Protein AF-B1YS84-F1 (afdb_monomer)

Solvent-accessible surface area (backbone atoms only — not comparable to full-atom values): 11576 Å² total; per-residue (Å²): 144,88,80,94,80,92,78,91,78,86,77,89,77,88,77,81,73,84,76,83,64,79,70,69,52,63,69,50,60,59,55,68,69,67,69,82,76,86,84,89,84,90,76,91,74,71,55,62,68,57,49,68,74,49,71,83,70,82,77,67,86,44,53,43,56,61,60,71,50,24,69,28,47,71,44,83,73,79,63,58,71,19,29,57,77,44,80,43,75,53,90,92,50,52,31,42,37,38,32,32,39,28,74,73,76,59,75,43,72,60,89,88,56,70,95,74,64,62,35,33,36,40,31,39,36,30,37,61,40,79,50,80,47,79,44,59,89,78,78,82,36,31,25,61,44,76,49,79,44,84,52,96,85,29,36,38,39,35,42,36,22,76,74,63,28,32,44,37,34,36,20,54,34,38,31,57,66,44,74,45,80,35,72,74,74,80,130

Mean predicted aligned error: 15.45 Å

Secondary structure (DSSP, 8-state):
------------------PPPTHHHHHHHHHHHTS---------SSHHHHHHTTTTS--TTSEE-THHHHHHHSS----TT-EEEEEEE-SSSSEEEEEEEE----SS--TTS-S--SEEEEEEEEES--EEEEE---SS-BEEEEEEEEETTEEEEEEEETTS-EEEEEESEEEEEEEEEE-----

Radius of gyration: 20.99 Å; Cα contacts (8 Å, |Δi|>4): 295; chains: 1; bounding box: 39×82×46 Å

InterPro domains:
  IPR028957 Immunity protein 50 [PF15594] (65-180)

Foldseek 3Di:
DDDDDDDDDDDDDPPPFPDDDPVVVVVVVVVVVPPPDDDDDDDPDPVVVVVVVVVPDPPPPFEAPLVQQCVFAVHNDDLAQWFFPDWDQDDPFRKIKTKTKAQDGTPHDDPPADPDFRIKIWIKMFHAWDDKDWDDDDPRFGFHDWDWDCDPQKTWTWTAGPNRIIITIIGNHMYGRGMGTHHPPDD

Nearest PDB structures (foldseek):
  8qx8-assembly1_A  TM=3.864E-01  e=8.729E-01  Saccharomyces cerevisiae
  9dta-assembly1_A  TM=3.322E-01  e=1.966E+00  Homo sapiens
  4qzt-assembly2_C  TM=2.435E-01  e=7.029E-01  Homo sapiens
  5lje-assembly1_A  TM=2.545E-01  e=2.191E+00  Homo sapiens

Organism: Burkholderia ambifaria (strain MC40-6) (NCBI:txid398577)

Structure (mmCIF, N/CA/C/O backbone):
data_AF-B1YS84-F1
#
_entry.id   AF-B1YS84-F1
#
loop_
_atom_site.group_PDB
_atom_site.id
_atom_site.type_symbol
_atom_site.label_atom_id
_atom_site.label_alt_id
_atom_site.label_comp_id
_atom_site.label_asym_id
_atom_site.label_entity_id
_atom_site.label_seq_id
_atom_site.pdbx_PDB_ins_code
_atom_site.Cartn_x
_atom_site.Cartn_y
_atom_site.Cartn_z
_atom_site.occupancy
_atom_site.B_iso_or_equiv
_atom_site.auth_seq_id
_atom_site.auth_comp_id
_atom_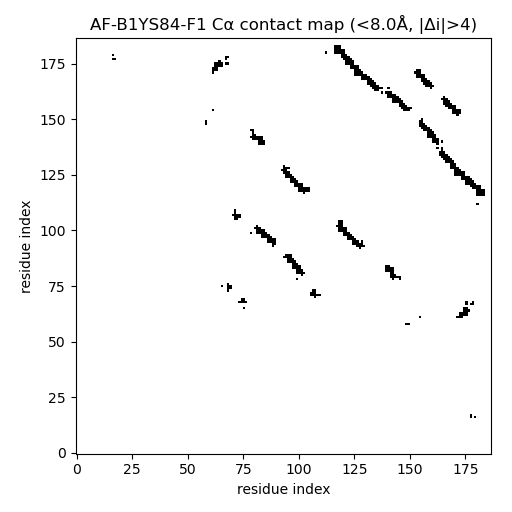site.auth_asym_id
_atom_site.auth_atom_id
_atom_site.pdbx_PDB_model_num
ATOM 1 N N . MET A 1 1 ? 13.462 -44.536 22.500 1.00 42.75 1 MET A N 1
ATOM 2 C CA . MET A 1 1 ? 14.738 -44.618 21.756 1.00 42.75 1 MET A CA 1
ATOM 3 C C . MET A 1 1 ? 14.443 -45.221 20.395 1.00 42.75 1 MET A C 1
ATOM 5 O O . MET A 1 1 ? 13.883 -46.301 20.392 1.00 42.75 1 MET A O 1
ATOM 9 N N . CYS A 1 2 ? 14.724 -44.473 19.322 1.00 33.62 2 CYS A N 1
ATOM 10 C CA . CYS A 1 2 ? 14.752 -44.794 17.876 1.00 33.62 2 CYS A CA 1
ATOM 11 C C . CYS A 1 2 ? 14.638 -43.413 17.197 1.00 33.62 2 CYS A C 1
ATOM 13 O O . CYS A 1 2 ? 13.659 -42.728 17.456 1.00 33.62 2 CYS A O 1
ATOM 15 N N . GLY A 1 3 ? 15.547 -42.847 16.410 1.00 31.20 3 GLY A N 1
ATOM 16 C CA . GLY A 1 3 ? 16.768 -43.281 15.736 1.00 31.20 3 GLY A CA 1
ATOM 17 C C . GLY A 1 3 ? 16.837 -42.435 14.454 1.00 31.20 3 GLY A C 1
ATOM 18 O O . GLY A 1 3 ? 15.902 -42.480 13.663 1.00 31.20 3 GLY A O 1
ATOM 19 N N . CYS A 1 4 ? 17.866 -41.594 14.315 1.00 44.69 4 CYS A N 1
ATOM 20 C CA . CYS A 1 4 ? 18.020 -40.571 13.272 1.00 44.69 4 CYS A CA 1
ATOM 21 C C . CYS A 1 4 ? 17.963 -41.100 11.828 1.00 44.69 4 CYS A C 1
ATOM 23 O O . CYS A 1 4 ? 18.622 -42.082 11.499 1.00 44.69 4 CYS A O 1
ATOM 25 N N . GLY A 1 5 ? 17.306 -40.332 10.951 1.00 29.78 5 GLY A N 1
ATOM 26 C CA . GLY A 1 5 ? 17.464 -40.375 9.497 1.00 29.78 5 GLY A CA 1
ATOM 27 C C . GLY A 1 5 ? 17.634 -38.955 8.956 1.00 29.78 5 GLY A C 1
ATOM 28 O O . GLY A 1 5 ? 16.698 -38.163 8.962 1.00 29.78 5 GLY A O 1
ATOM 29 N N . HIS A 1 6 ? 18.858 -38.628 8.552 1.00 32.50 6 HIS A N 1
ATOM 30 C CA . HIS A 1 6 ? 19.269 -37.357 7.963 1.00 32.50 6 HIS A CA 1
ATOM 31 C C . HIS A 1 6 ? 18.924 -37.374 6.465 1.00 32.50 6 HIS A C 1
ATOM 33 O O . HIS A 1 6 ? 19.432 -38.230 5.744 1.00 32.50 6 HIS A O 1
ATOM 39 N N . VAL A 1 7 ? 18.122 -36.425 5.976 1.00 32.03 7 VAL A N 1
ATOM 40 C CA . VAL A 1 7 ? 18.083 -36.083 4.545 1.00 32.03 7 VAL A CA 1
ATOM 41 C C . VAL A 1 7 ? 18.273 -34.578 4.425 1.00 32.03 7 VAL A C 1
ATOM 43 O O . VAL A 1 7 ? 17.414 -33.784 4.799 1.00 32.03 7 VAL A O 1
ATOM 46 N N . ARG A 1 8 ? 19.454 -34.200 3.936 1.00 34.94 8 ARG A N 1
ATOM 47 C CA . ARG A 1 8 ? 19.808 -32.840 3.534 1.00 34.94 8 ARG A CA 1
ATOM 48 C C . ARG A 1 8 ? 19.082 -32.554 2.219 1.00 34.94 8 ARG A C 1
ATOM 50 O O . ARG A 1 8 ? 19.504 -33.036 1.173 1.00 34.94 8 ARG A O 1
ATOM 57 N N . GLY A 1 9 ? 17.991 -31.801 2.280 1.00 32.19 9 GLY A N 1
ATOM 58 C CA . GLY A 1 9 ? 17.417 -31.134 1.116 1.00 32.19 9 GLY A CA 1
ATOM 59 C C . GLY A 1 9 ? 17.897 -29.691 1.105 1.00 32.19 9 GLY A C 1
ATOM 60 O O . GLY A 1 9 ? 17.416 -28.889 1.897 1.00 32.19 9 GLY A O 1
ATOM 61 N N . MET A 1 10 ? 18.879 -29.378 0.261 1.00 33.62 10 MET A N 1
ATOM 62 C CA . MET A 1 10 ? 19.168 -27.996 -0.114 1.00 33.62 10 MET A CA 1
ATOM 63 C C . MET A 1 10 ? 18.156 -27.608 -1.196 1.00 33.62 10 MET A C 1
ATOM 65 O O . MET A 1 10 ? 18.175 -28.195 -2.277 1.00 33.62 10 MET A O 1
ATOM 69 N N . LEU A 1 11 ? 17.279 -26.651 -0.901 1.00 33.19 11 LEU A N 1
ATOM 70 C CA . LEU A 1 11 ? 16.629 -25.826 -1.915 1.00 33.19 11 LEU A CA 1
ATOM 71 C C . LEU A 1 11 ? 17.111 -24.396 -1.684 1.00 33.19 11 LEU A C 1
ATOM 73 O O . LEU A 1 11 ? 16.953 -23.856 -0.591 1.00 33.19 11 LEU A O 1
ATOM 77 N N . PHE A 1 12 ? 17.750 -23.843 -2.707 1.00 32.59 12 PHE A N 1
ATOM 78 C CA . PHE A 1 12 ? 18.081 -22.433 -2.794 1.00 32.59 12 PHE A CA 1
ATOM 79 C C . PHE A 1 12 ? 16.812 -21.666 -3.170 1.00 32.59 12 PHE A C 1
ATOM 81 O O . PHE A 1 12 ? 16.194 -21.989 -4.178 1.00 32.59 12 PHE A O 1
ATOM 88 N N . ASP A 1 13 ? 16.473 -20.663 -2.369 1.00 34.41 13 ASP A N 1
ATOM 89 C CA . ASP A 1 13 ? 15.780 -19.450 -2.800 1.00 34.41 13 ASP A CA 1
ATOM 90 C C . ASP A 1 13 ? 16.341 -18.325 -1.922 1.00 34.41 13 ASP A C 1
ATOM 92 O O . ASP A 1 13 ? 15.853 -18.041 -0.825 1.00 34.41 13 ASP A O 1
ATOM 96 N N . ASP A 1 14 ? 17.456 -17.747 -2.374 1.00 37.03 14 ASP A N 1
ATOM 97 C CA . ASP A 1 14 ? 18.045 -16.537 -1.801 1.00 37.03 14 ASP A CA 1
ATOM 98 C C . ASP A 1 14 ? 17.194 -15.322 -2.208 1.00 37.03 14 ASP A C 1
ATOM 100 O O . ASP A 1 14 ? 17.576 -14.514 -3.051 1.00 37.03 14 ASP A O 1
ATOM 104 N N . GLU A 1 15 ? 16.012 -15.178 -1.604 1.00 38.09 15 GLU A N 1
ATOM 105 C CA . GLU A 1 15 ? 15.322 -13.887 -1.514 1.00 38.09 15 GLU A CA 1
ATOM 106 C C . GLU A 1 15 ? 15.641 -13.286 -0.136 1.00 38.09 15 GLU A C 1
ATOM 108 O O . GLU A 1 15 ? 14.870 -13.357 0.827 1.00 38.09 15 GLU A O 1
ATOM 113 N N . GLU A 1 16 ? 16.867 -12.772 -0.020 1.00 39.72 16 GLU A N 1
ATOM 114 C CA . GLU A 1 16 ? 17.434 -12.260 1.225 1.00 39.72 16 GLU A CA 1
ATOM 115 C C . GLU A 1 16 ? 16.772 -10.922 1.601 1.00 39.72 16 GLU A C 1
ATOM 117 O O . GLU A 1 16 ? 17.071 -9.847 1.076 1.00 39.72 16 GLU A O 1
ATOM 122 N N . ARG A 1 17 ? 15.803 -11.003 2.517 1.00 37.03 17 ARG A N 1
ATOM 123 C CA . ARG A 1 17 ? 15.080 -9.855 3.073 1.00 37.03 17 ARG A CA 1
ATOM 124 C C . ARG A 1 17 ? 16.012 -9.044 3.968 1.00 37.03 17 ARG A C 1
ATOM 126 O O . ARG A 1 17 ? 16.588 -9.584 4.907 1.00 37.03 17 ARG A O 1
ATOM 133 N N . VAL A 1 18 ? 16.084 -7.728 3.764 1.00 41.72 18 VAL A N 1
ATOM 134 C CA . VAL A 1 18 ? 16.670 -6.827 4.770 1.00 41.72 18 VAL A CA 1
ATOM 135 C C . VAL A 1 18 ? 15.700 -6.751 5.951 1.00 41.72 18 VAL A C 1
ATOM 137 O O . VAL A 1 18 ? 14.739 -5.984 5.935 1.00 41.72 18 VAL A O 1
ATOM 140 N N . GLN A 1 19 ? 15.924 -7.593 6.957 1.00 36.03 19 GLN A N 1
ATOM 141 C CA . GLN A 1 19 ? 15.243 -7.526 8.246 1.00 36.03 19 GLN A CA 1
ATOM 142 C C . GLN A 1 19 ? 16.018 -6.557 9.145 1.00 36.03 19 GLN A C 1
ATOM 144 O O . GLN A 1 19 ? 17.204 -6.750 9.392 1.00 36.03 19 GLN A O 1
ATOM 149 N N . PHE A 1 20 ? 15.368 -5.488 9.605 1.00 39.94 20 PHE A N 1
ATOM 150 C CA . PHE A 1 20 ? 15.942 -4.587 10.607 1.00 39.94 20 PHE A CA 1
ATOM 151 C C . PHE A 1 20 ? 15.712 -5.192 12.003 1.00 39.94 20 PHE A C 1
ATOM 153 O O . PHE A 1 20 ? 14.563 -5.443 12.376 1.00 39.94 20 PHE A O 1
ATOM 160 N N . GLU A 1 21 ? 16.790 -5.468 12.746 1.00 33.72 21 GLU A N 1
ATOM 161 C CA . GLU A 1 21 ? 16.748 -6.092 14.078 1.00 33.72 21 GLU A CA 1
ATOM 162 C C . GLU A 1 21 ? 16.290 -5.115 15.181 1.00 33.72 21 GLU A C 1
ATOM 164 O O . GLU A 1 21 ? 16.472 -3.901 15.100 1.00 33.72 21 GLU A O 1
ATOM 169 N N . SER A 1 22 ? 15.685 -5.662 16.241 1.00 43.06 22 SER A N 1
ATOM 170 C CA . SER A 1 22 ? 15.021 -4.916 17.325 1.00 43.06 22 SER A CA 1
ATOM 171 C C . SER A 1 22 ? 15.959 -4.045 18.182 1.00 43.06 22 SER A C 1
ATOM 173 O O . SER A 1 22 ? 15.484 -3.132 18.862 1.00 43.06 22 SER A O 1
ATOM 175 N N . ASP A 1 23 ? 17.268 -4.300 18.158 1.00 41.44 23 ASP A N 1
ATOM 176 C CA . ASP A 1 23 ? 18.247 -3.623 19.023 1.00 41.44 23 ASP A CA 1
ATOM 177 C C . ASP A 1 23 ? 18.696 -2.258 18.478 1.00 41.44 23 ASP A C 1
ATOM 179 O O . ASP A 1 23 ? 19.014 -1.348 19.254 1.00 41.44 23 ASP A O 1
ATOM 183 N N . ASP A 1 24 ? 18.616 -2.050 17.160 1.00 45.88 24 ASP A N 1
ATOM 184 C CA . ASP A 1 24 ? 18.881 -0.745 16.540 1.00 45.88 24 ASP A CA 1
ATOM 185 C C . ASP A 1 24 ? 17.812 0.301 16.916 1.00 45.88 24 ASP A C 1
ATOM 187 O O . ASP A 1 24 ? 18.080 1.506 16.932 1.00 45.88 24 ASP A O 1
ATOM 191 N N . LEU A 1 25 ? 16.616 -0.153 17.315 1.00 50.81 25 LEU A N 1
ATOM 192 C CA . LEU A 1 25 ? 15.489 0.692 17.715 1.00 50.81 25 LEU A CA 1
ATOM 193 C C . LEU A 1 25 ? 15.725 1.408 19.057 1.00 50.81 25 LEU A C 1
ATOM 195 O O . LEU A 1 25 ? 15.368 2.577 19.207 1.00 50.81 25 LEU A O 1
ATOM 199 N N . HIS A 1 26 ? 16.352 0.749 20.041 1.00 43.88 26 HIS A N 1
ATOM 200 C CA . HIS A 1 26 ? 16.475 1.307 21.397 1.00 43.88 26 HIS A CA 1
ATOM 201 C C . HIS A 1 26 ? 17.448 2.494 21.461 1.00 43.88 26 HIS A C 1
ATOM 203 O O . HIS A 1 26 ? 17.247 3.446 22.219 1.00 43.88 26 HIS A O 1
ATOM 209 N N . ARG A 1 27 ? 18.485 2.489 20.617 1.00 47.25 27 ARG A N 1
ATOM 210 C CA . ARG A 1 27 ? 19.456 3.589 20.537 1.00 47.25 27 ARG A CA 1
ATOM 211 C C . ARG A 1 27 ? 18.852 4.855 19.919 1.00 47.25 27 ARG A C 1
ATOM 213 O O . ARG A 1 27 ? 19.348 5.953 20.180 1.00 47.25 27 ARG A O 1
ATOM 220 N N . GLU A 1 28 ? 17.805 4.725 19.108 1.00 43.84 28 GLU A N 1
ATOM 221 C CA . GLU A 1 28 ? 17.230 5.849 18.369 1.00 43.84 28 GLU A CA 1
ATOM 222 C C . GLU A 1 28 ? 16.113 6.567 19.137 1.00 43.84 28 GLU A C 1
ATOM 224 O O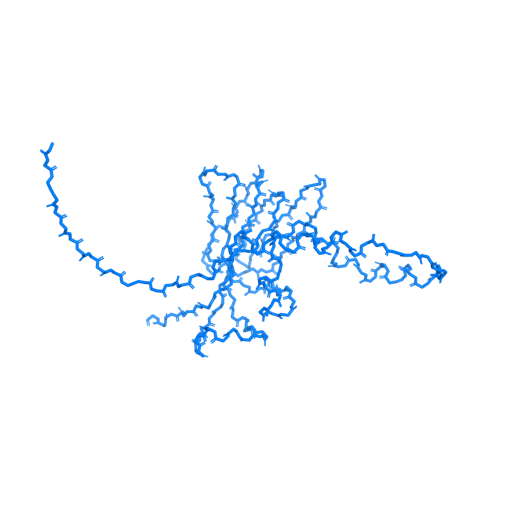 . GLU A 1 28 ? 16.084 7.801 19.151 1.00 43.84 28 GLU A O 1
ATOM 229 N N . THR A 1 29 ? 15.288 5.828 19.887 1.00 42.53 29 THR A N 1
ATOM 230 C CA . THR A 1 29 ? 14.238 6.402 20.749 1.00 42.53 29 THR A CA 1
ATOM 231 C C . THR A 1 29 ? 14.818 7.343 21.812 1.00 42.53 29 THR A C 1
ATOM 233 O O . THR A 1 29 ? 14.253 8.397 22.096 1.00 42.53 29 THR A O 1
ATOM 236 N N . VAL A 1 30 ? 16.003 7.027 22.347 1.00 44.97 30 VAL A N 1
ATOM 237 C CA . VAL A 1 30 ? 16.680 7.851 23.366 1.00 44.97 30 VAL A CA 1
ATOM 238 C C . VAL A 1 30 ? 17.220 9.170 22.791 1.00 44.97 30 VAL A C 1
ATOM 240 O O . VAL A 1 30 ? 17.277 10.175 23.499 1.00 44.97 30 VAL A O 1
ATOM 243 N N . ARG A 1 31 ? 17.575 9.221 21.498 1.00 43.47 31 ARG A N 1
ATOM 244 C CA . ARG A 1 31 ? 18.089 10.451 20.863 1.00 43.47 31 ARG A CA 1
ATOM 245 C C . ARG A 1 31 ? 16.991 11.472 20.577 1.00 43.47 31 ARG A C 1
ATOM 247 O O . ARG A 1 31 ? 17.234 12.662 20.749 1.00 43.47 31 ARG A O 1
ATOM 254 N N . LEU A 1 32 ? 15.797 11.018 20.192 1.00 44.22 32 LEU A N 1
ATOM 255 C CA . LEU A 1 32 ? 14.656 11.900 19.911 1.00 44.22 32 LEU A CA 1
ATOM 256 C C . LEU A 1 32 ? 14.098 12.557 21.181 1.00 44.22 32 LEU A C 1
ATOM 258 O O . LEU A 1 32 ? 13.676 13.709 21.144 1.00 44.22 32 LEU A O 1
ATOM 262 N N . LEU A 1 33 ? 14.163 11.865 22.323 1.00 42.84 33 LEU A N 1
ATOM 263 C CA . LEU A 1 33 ? 13.719 12.411 23.610 1.00 42.84 33 LEU A CA 1
ATOM 264 C C . LEU A 1 33 ? 14.703 13.436 24.207 1.00 42.84 33 LEU A C 1
ATOM 266 O O . LEU A 1 33 ? 14.313 14.228 25.059 1.00 42.84 33 LEU A O 1
ATOM 270 N N . SER A 1 34 ? 15.960 13.468 23.748 1.00 37.16 34 SER A N 1
ATOM 271 C CA . SER A 1 34 ? 16.991 14.369 24.283 1.00 37.16 34 SER A CA 1
ATOM 272 C C . SER A 1 34 ? 17.059 15.742 23.595 1.00 37.16 34 SER A C 1
ATOM 274 O O . SER A 1 34 ? 17.733 16.629 24.118 1.00 37.16 34 SER A O 1
ATOM 276 N N . SER A 1 35 ? 16.416 15.945 22.438 1.00 41.59 35 SER A N 1
ATOM 277 C CA . SER A 1 35 ? 16.538 17.195 21.664 1.00 41.59 35 SER A CA 1
ATOM 278 C C . SER A 1 35 ? 15.494 18.270 21.991 1.00 41.59 35 SER A C 1
ATOM 280 O O . SER A 1 35 ? 15.614 19.392 21.504 1.00 41.59 35 SER A O 1
ATOM 282 N N . THR A 1 36 ? 14.505 17.989 22.842 1.00 46.00 36 THR A N 1
ATOM 283 C CA . THR A 1 36 ? 13.490 18.982 23.237 1.00 46.00 36 THR A CA 1
ATOM 284 C C . THR A 1 36 ? 13.887 19.673 24.539 1.00 46.00 36 THR A C 1
ATOM 286 O O . THR A 1 36 ? 13.308 19.431 25.592 1.00 46.00 36 THR A O 1
ATOM 289 N N . ALA A 1 37 ? 14.896 20.541 24.477 1.00 40.25 37 ALA A N 1
ATOM 290 C CA . ALA A 1 37 ? 15.128 21.548 25.511 1.00 40.25 37 ALA A CA 1
ATOM 291 C C . ALA A 1 37 ? 15.989 22.704 24.977 1.00 40.25 37 ALA A C 1
ATOM 293 O O . ALA A 1 37 ? 17.209 22.553 24.896 1.00 40.25 37 ALA A O 1
ATOM 294 N N . ARG A 1 38 ? 15.358 23.855 24.663 1.00 34.91 38 ARG A N 1
ATOM 295 C CA . ARG A 1 38 ? 15.754 25.245 25.039 1.00 34.91 38 ARG A CA 1
ATOM 296 C C . ARG A 1 38 ? 14.902 26.331 24.323 1.00 34.91 38 ARG A C 1
ATOM 298 O O . ARG A 1 38 ? 14.232 25.995 23.352 1.00 34.91 38 ARG A O 1
ATOM 305 N N . PRO A 1 39 ? 14.855 27.585 24.843 1.00 39.56 39 PRO A N 1
ATOM 306 C CA . PRO A 1 39 ? 13.652 28.434 24.819 1.00 39.56 39 PRO A CA 1
ATOM 307 C C . PRO A 1 39 ? 13.651 29.647 23.852 1.00 39.56 39 PRO A C 1
ATOM 309 O O . PRO A 1 39 ? 14.702 30.141 23.463 1.00 39.56 39 PRO A O 1
ATOM 312 N N . VAL A 1 40 ? 12.415 30.088 23.548 1.00 42.41 40 VAL A N 1
ATOM 313 C CA . VAL A 1 40 ? 11.818 31.406 23.179 1.00 42.41 40 VAL A CA 1
ATOM 314 C C . VAL A 1 40 ? 12.709 32.556 22.657 1.00 42.41 40 VAL A C 1
ATOM 316 O O . VAL A 1 40 ? 13.560 33.033 23.396 1.00 42.41 40 VAL A O 1
ATOM 319 N N . HIS A 1 41 ? 12.368 33.114 21.476 1.00 33.62 41 HIS A N 1
ATOM 320 C CA . HIS A 1 41 ? 12.229 34.570 21.224 1.00 33.62 41 HIS A CA 1
ATOM 321 C C . HIS A 1 41 ? 11.433 34.891 19.926 1.00 33.62 41 HIS A C 1
ATOM 323 O O . HIS A 1 41 ? 11.623 34.236 18.907 1.00 33.62 41 HIS A O 1
ATOM 329 N N . ASP A 1 42 ? 10.541 35.886 20.059 1.00 36.44 42 ASP A N 1
ATOM 330 C CA . ASP A 1 42 ? 9.739 36.721 19.129 1.00 36.44 42 ASP A CA 1
ATOM 331 C C . ASP A 1 42 ? 9.677 36.487 17.602 1.00 36.44 42 ASP A C 1
ATOM 333 O O . ASP A 1 42 ? 10.689 36.431 16.909 1.00 36.44 42 ASP A O 1
ATOM 337 N N . GLY A 1 43 ? 8.442 36.556 17.072 1.00 35.88 43 GLY A N 1
ATOM 338 C CA . GLY A 1 43 ? 8.128 36.741 15.644 1.00 35.88 43 GLY A CA 1
ATOM 339 C C . GLY A 1 43 ? 6.742 36.202 15.254 1.00 35.88 43 GLY A C 1
ATOM 340 O O . GLY A 1 43 ? 6.645 35.130 14.664 1.00 35.88 43 GLY A O 1
ATOM 341 N N . MET A 1 44 ? 5.658 36.901 15.620 1.00 47.81 44 MET A N 1
ATOM 342 C CA . MET A 1 44 ? 4.295 36.333 15.663 1.00 47.81 44 MET A CA 1
ATOM 343 C C . MET A 1 44 ? 3.429 36.480 14.392 1.00 47.81 44 MET A C 1
ATOM 345 O O . MET A 1 44 ? 2.266 36.094 14.438 1.00 47.81 44 MET A O 1
ATOM 349 N N . GLU A 1 45 ? 3.926 36.962 13.247 1.00 45.56 45 GLU A N 1
ATOM 350 C CA . GLU A 1 45 ? 3.026 37.229 12.095 1.00 45.56 45 GLU A CA 1
ATOM 351 C C . GLU A 1 45 ? 3.386 36.541 10.764 1.00 45.56 45 GLU A C 1
ATOM 353 O O . GLU A 1 45 ? 2.494 36.327 9.948 1.00 45.56 45 GLU A O 1
ATOM 358 N N . ASP A 1 46 ? 4.600 36.008 10.585 1.00 40.94 46 ASP A N 1
ATOM 359 C CA . ASP A 1 46 ? 4.941 35.202 9.389 1.00 40.94 46 ASP A CA 1
ATOM 360 C C . ASP A 1 46 ? 4.652 33.697 9.551 1.00 40.94 46 ASP A C 1
ATOM 362 O O . ASP A 1 46 ? 4.686 32.917 8.595 1.00 40.94 46 ASP A O 1
ATOM 366 N N . HIS A 1 47 ? 4.324 33.258 10.769 1.00 39.94 47 HIS A N 1
ATOM 367 C CA . HIS A 1 47 ? 4.152 31.840 11.075 1.00 39.94 47 HIS A CA 1
ATOM 368 C C . HIS A 1 47 ? 2.802 31.272 10.609 1.00 39.94 47 HIS A C 1
ATOM 370 O O . HIS A 1 47 ? 2.725 30.078 10.334 1.00 39.94 47 HIS A O 1
ATOM 376 N N . LEU A 1 48 ? 1.752 32.094 10.472 1.00 41.00 48 LEU A N 1
ATOM 377 C CA . LEU A 1 48 ? 0.409 31.627 10.087 1.00 41.00 48 LEU A CA 1
ATOM 378 C C . LEU A 1 48 ? 0.316 31.243 8.601 1.00 41.00 48 LEU A C 1
ATOM 380 O O . LEU A 1 48 ? -0.307 30.238 8.258 1.00 41.00 48 LEU A O 1
ATOM 384 N N . LEU A 1 49 ? 0.996 31.981 7.720 1.00 39.97 49 LEU A N 1
ATOM 385 C CA . LEU A 1 49 ? 1.033 31.671 6.285 1.00 39.97 49 LEU A CA 1
ATOM 386 C C . LEU A 1 49 ? 1.958 30.483 5.967 1.00 39.97 49 LEU A C 1
ATOM 388 O O . LEU A 1 49 ? 1.716 29.752 5.008 1.00 39.97 49 LEU A O 1
ATOM 392 N N . LEU A 1 50 ? 2.952 30.219 6.823 1.00 40.22 50 LEU A N 1
ATOM 393 C CA . LEU A 1 50 ? 3.759 28.994 6.790 1.00 40.22 50 LEU A CA 1
ATOM 394 C C . LEU A 1 50 ? 3.080 27.786 7.460 1.00 40.22 50 LEU A C 1
ATOM 396 O O . LEU A 1 50 ? 3.519 26.657 7.249 1.00 40.22 50 LEU A O 1
ATOM 400 N N . GLN A 1 51 ? 2.033 27.994 8.268 1.00 33.22 51 GLN A N 1
ATOM 401 C CA . GLN A 1 51 ? 1.218 26.909 8.830 1.00 33.22 51 GLN A CA 1
ATOM 402 C C . GLN A 1 51 ? 0.178 26.411 7.818 1.00 33.22 51 GLN A C 1
ATOM 404 O O . GLN A 1 51 ? -0.037 25.206 7.723 1.00 33.22 51 GLN A O 1
ATOM 409 N N . LEU A 1 52 ? -0.398 27.306 7.007 1.00 36.34 52 LEU A N 1
ATOM 410 C CA . LEU A 1 52 ? -1.393 26.946 5.987 1.00 36.34 52 LEU A CA 1
ATOM 411 C C . LEU A 1 52 ? -0.783 26.254 4.755 1.00 36.34 52 LEU A C 1
ATOM 413 O O . LEU A 1 52 ? -1.452 25.440 4.129 1.00 36.34 52 LEU A O 1
ATOM 417 N N . SER A 1 53 ? 0.497 26.490 4.441 1.00 35.69 53 SER A N 1
ATOM 418 C CA . SER A 1 53 ? 1.220 25.736 3.398 1.00 35.69 53 SER A CA 1
ATOM 419 C C . SER A 1 53 ? 1.884 24.446 3.903 1.00 35.69 53 SER A C 1
ATOM 421 O O . SER A 1 53 ? 2.333 23.632 3.103 1.00 35.69 53 SER A O 1
ATOM 423 N N . LYS A 1 54 ? 1.916 24.215 5.225 1.00 37.69 54 LYS A N 1
ATOM 424 C CA . LYS A 1 54 ? 2.397 22.966 5.853 1.00 37.69 54 LYS A CA 1
ATOM 425 C C . LYS A 1 54 ? 1.288 21.944 6.124 1.00 37.69 54 LYS A C 1
ATOM 427 O O . LYS A 1 54 ? 1.551 20.902 6.725 1.00 37.69 54 LYS A O 1
ATOM 432 N N . GLN A 1 55 ? 0.067 22.205 5.663 1.00 32.28 55 GLN A N 1
ATOM 433 C CA . GLN A 1 55 ? -1.094 21.344 5.897 1.00 32.28 55 GLN A CA 1
ATOM 434 C C . GLN A 1 55 ? -1.189 20.139 4.937 1.00 32.28 55 GLN A C 1
ATOM 436 O O . GLN A 1 55 ? -2.230 19.497 4.868 1.00 32.28 55 GLN A O 1
ATOM 441 N N . GLU A 1 56 ? -0.105 19.781 4.242 1.00 39.72 56 GLU A N 1
ATOM 442 C CA . GLU A 1 56 ? -0.041 18.559 3.423 1.00 39.72 56 GLU A CA 1
ATOM 443 C C . GLU A 1 56 ? 0.788 17.417 4.038 1.00 39.72 56 GLU A C 1
ATOM 445 O O . GLU A 1 56 ? 0.852 16.346 3.443 1.00 39.72 56 GLU A O 1
ATOM 450 N N . MET A 1 57 ? 1.395 17.557 5.233 1.00 36.09 57 MET A N 1
ATOM 451 C CA . MET A 1 57 ? 2.189 16.433 5.777 1.00 36.09 57 MET A CA 1
ATOM 452 C C . MET A 1 57 ? 2.425 16.396 7.304 1.00 36.09 57 MET A C 1
ATOM 454 O O . MET A 1 57 ? 3.518 16.052 7.754 1.00 36.09 57 MET A O 1
ATOM 458 N N . ASN A 1 58 ? 1.417 16.703 8.132 1.00 34.03 58 ASN A N 1
ATOM 459 C CA . ASN A 1 58 ? 1.491 16.475 9.593 1.00 34.03 58 ASN A CA 1
ATOM 460 C C . ASN A 1 58 ? 0.875 15.129 10.055 1.00 34.03 58 ASN A C 1
ATOM 462 O O . ASN A 1 58 ? 0.567 14.943 11.225 1.00 34.03 58 ASN A O 1
ATOM 466 N N . THR A 1 59 ? 0.681 14.167 9.151 1.00 41.72 59 THR A N 1
ATOM 467 C CA . THR A 1 59 ? 0.096 12.836 9.432 1.00 41.72 59 THR A CA 1
ATOM 468 C C . THR A 1 59 ? 1.134 11.777 9.854 1.00 41.72 59 THR A C 1
ATOM 470 O O . THR A 1 59 ? 0.853 10.581 9.880 1.00 41.72 59 THR A O 1
ATOM 473 N N . THR A 1 60 ? 2.354 12.192 10.208 1.00 52.91 60 THR A N 1
ATOM 474 C CA . THR A 1 60 ? 3.533 11.309 10.329 1.00 52.91 60 THR A CA 1
ATOM 475 C C . THR A 1 60 ? 3.743 10.706 11.729 1.00 52.91 60 THR A C 1
ATOM 477 O O . THR A 1 60 ? 4.809 10.166 12.007 1.00 52.91 60 THR A O 1
ATOM 480 N N . THR A 1 61 ? 2.771 10.765 12.645 1.00 60.78 61 THR A N 1
ATOM 481 C CA . THR A 1 61 ? 2.960 10.204 14.004 1.00 60.78 61 THR A CA 1
ATOM 482 C C . THR A 1 61 ? 2.696 8.695 14.059 1.00 60.78 61 THR A C 1
ATOM 484 O O . THR A 1 61 ? 3.257 8.009 14.907 1.00 60.78 61 THR A O 1
ATOM 487 N N . LYS A 1 62 ? 1.894 8.153 13.129 1.00 80.44 62 LYS A N 1
ATOM 488 C CA . LYS A 1 62 ? 1.444 6.743 13.134 1.00 80.44 62 LYS A CA 1
ATOM 489 C C . LYS A 1 62 ? 2.154 5.834 12.136 1.00 80.44 62 LYS A C 1
ATOM 491 O O . LYS A 1 62 ? 1.764 4.680 11.958 1.00 80.44 62 LYS A O 1
ATOM 496 N N . VAL A 1 63 ? 3.203 6.340 11.487 1.00 82.94 63 VAL A N 1
ATOM 497 C CA . VAL A 1 63 ? 4.015 5.569 10.541 1.00 82.94 63 VAL A CA 1
ATOM 498 C C . VAL A 1 63 ? 5.279 5.061 11.231 1.00 82.94 63 VAL A C 1
ATOM 500 O O . VAL A 1 63 ? 6.171 5.824 11.592 1.00 82.94 63 VAL A O 1
ATOM 503 N N . MET A 1 64 ? 5.373 3.747 11.383 1.00 85.19 64 MET A N 1
ATOM 504 C CA . MET A 1 64 ? 6.533 3.033 11.890 1.00 85.19 64 MET A CA 1
ATOM 505 C C . MET A 1 64 ? 7.540 2.777 10.764 1.00 85.19 64 MET A C 1
ATOM 507 O O . MET A 1 64 ? 7.187 2.320 9.674 1.00 85.19 64 MET A O 1
ATOM 511 N N . ASN A 1 65 ? 8.817 3.014 11.065 1.00 83.12 65 ASN A N 1
ATOM 512 C CA . ASN A 1 65 ? 9.944 2.840 10.144 1.00 83.12 65 ASN A CA 1
ATOM 513 C C . ASN A 1 65 ? 9.830 3.617 8.807 1.00 83.12 65 ASN A C 1
ATOM 515 O O . ASN A 1 65 ? 10.033 3.046 7.733 1.00 83.12 65 ASN A O 1
ATOM 519 N N . PRO A 1 66 ? 9.571 4.939 8.822 1.00 78.94 66 PRO A N 1
ATOM 520 C CA . PRO A 1 66 ? 9.552 5.729 7.589 1.00 78.94 66 PRO A CA 1
ATOM 521 C C . PRO A 1 66 ? 10.938 5.799 6.918 1.00 78.94 66 PRO A C 1
ATOM 523 O O . PRO A 1 66 ? 11.039 6.030 5.716 1.00 78.94 66 PRO A O 1
ATOM 526 N N . LYS A 1 67 ? 12.021 5.556 7.671 1.00 77.06 67 LYS A N 1
ATOM 527 C CA . LYS A 1 67 ? 13.403 5.573 7.167 1.00 77.06 67 LYS A CA 1
ATOM 528 C C . LYS A 1 67 ? 13.684 4.502 6.116 1.00 77.06 67 LYS A C 1
ATOM 530 O O . LYS A 1 67 ? 14.497 4.738 5.223 1.00 77.06 67 LYS A O 1
ATOM 535 N N . ALA A 1 68 ? 13.010 3.353 6.184 1.00 78.06 68 ALA A N 1
ATOM 536 C CA . ALA A 1 68 ? 13.190 2.285 5.204 1.00 78.06 68 ALA A CA 1
ATOM 537 C C . ALA A 1 68 ? 12.891 2.760 3.776 1.00 78.06 68 ALA A C 1
ATOM 539 O O . ALA A 1 68 ? 13.655 2.469 2.862 1.00 78.06 68 ALA A O 1
ATOM 540 N N . ILE A 1 69 ? 11.835 3.557 3.594 1.00 80.12 69 ILE A N 1
ATOM 541 C CA . ILE A 1 69 ? 11.449 4.047 2.269 1.00 80.12 69 ILE A CA 1
ATOM 542 C C . ILE A 1 69 ? 12.152 5.361 1.908 1.00 80.12 69 ILE A C 1
ATOM 544 O O . ILE A 1 69 ? 12.643 5.504 0.787 1.00 80.12 69 ILE A O 1
ATOM 548 N N . THR A 1 70 ? 12.301 6.289 2.861 1.00 81.44 70 THR A N 1
ATOM 549 C CA . THR A 1 70 ? 12.957 7.583 2.600 1.00 81.44 70 THR A CA 1
ATOM 550 C C . THR A 1 70 ? 14.458 7.443 2.360 1.00 81.44 70 THR A C 1
ATOM 552 O O . THR A 1 70 ? 15.030 8.228 1.613 1.00 81.44 70 THR A O 1
ATOM 555 N N . SER A 1 71 ? 15.119 6.415 2.899 1.00 78.38 71 SER A N 1
ATOM 556 C CA . SER A 1 71 ? 16.536 6.163 2.598 1.00 78.38 71 SER A CA 1
ATOM 557 C C . SER A 1 71 ? 16.785 5.752 1.140 1.00 78.38 71 SER A C 1
ATOM 559 O O . SER A 1 71 ? 17.877 5.995 0.624 1.00 78.38 71 SER A O 1
ATOM 561 N N . ILE A 1 72 ? 15.780 5.169 0.480 1.00 79.25 72 ILE A N 1
ATOM 562 C CA . ILE A 1 72 ? 15.847 4.666 -0.898 1.00 79.25 72 ILE A CA 1
ATOM 563 C C . ILE A 1 72 ? 15.329 5.717 -1.889 1.00 79.25 72 ILE A C 1
ATOM 565 O O . ILE A 1 72 ? 15.952 5.977 -2.920 1.00 79.25 72 ILE A O 1
ATOM 569 N N . TYR A 1 73 ? 14.199 6.350 -1.576 1.00 77.88 73 TYR A N 1
ATOM 570 C CA . TYR A 1 73 ? 13.532 7.300 -2.471 1.00 77.88 73 TYR A CA 1
ATOM 571 C C . TYR A 1 73 ? 13.828 8.773 -2.150 1.00 77.88 73 TYR A C 1
ATOM 573 O O . TYR A 1 73 ? 13.532 9.641 -2.968 1.00 77.88 73 TYR A O 1
ATOM 581 N N . GLY A 1 74 ? 14.451 9.073 -1.008 1.00 75.56 74 GLY A N 1
ATOM 582 C CA . GLY A 1 74 ? 14.648 10.431 -0.479 1.00 75.56 74 GLY A CA 1
ATOM 583 C C . GLY A 1 74 ? 13.419 10.939 0.281 1.00 75.56 74 GLY A C 1
ATOM 584 O O . GLY A 1 74 ? 13.533 11.438 1.398 1.00 75.56 74 GLY A O 1
ATOM 585 N N . GLU A 1 75 ? 12.240 10.722 -0.291 1.00 77.50 75 GLU A N 1
ATOM 586 C CA . GLU A 1 75 ? 10.926 11.051 0.265 1.00 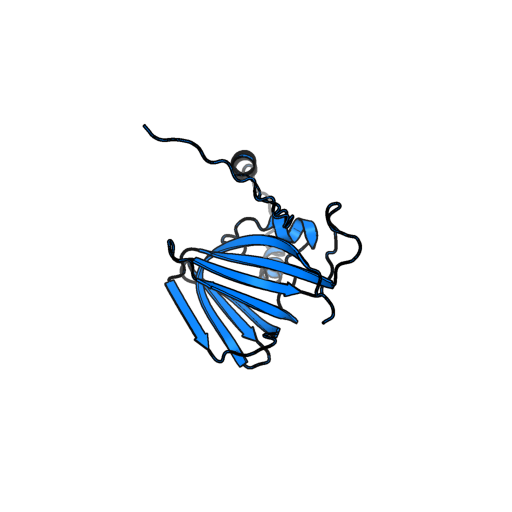77.50 75 GLU A CA 1
ATOM 587 C C . GLU A 1 75 ? 9.977 9.847 0.167 1.00 77.50 75 GLU A C 1
ATOM 589 O O . GLU A 1 75 ? 10.333 8.816 -0.409 1.00 77.50 75 GLU A O 1
ATOM 594 N N . PHE A 1 76 ? 8.777 9.945 0.749 1.00 75.31 76 PHE A N 1
ATOM 595 C CA . PHE A 1 76 ? 7.763 8.905 0.578 1.00 75.31 76 PHE A CA 1
ATOM 596 C C . PHE A 1 76 ? 7.263 8.938 -0.877 1.00 75.31 76 PHE A C 1
ATOM 598 O O . PHE A 1 76 ? 6.702 9.950 -1.299 1.00 75.31 76 PHE A O 1
ATOM 605 N N . PRO A 1 77 ? 7.479 7.881 -1.680 1.00 77.69 77 PRO A N 1
ATOM 606 C CA . PRO A 1 77 ? 7.066 7.892 -3.071 1.00 77.69 77 PRO A CA 1
ATOM 607 C C . PRO A 1 77 ? 5.539 7.903 -3.159 1.00 77.69 77 PRO A C 1
ATOM 609 O O . PRO A 1 77 ? 4.856 7.228 -2.390 1.00 77.69 77 PRO A O 1
ATOM 612 N N . SER A 1 78 ? 5.002 8.625 -4.144 1.00 81.06 78 SER A N 1
ATOM 613 C CA . SER A 1 78 ? 3.586 8.486 -4.480 1.00 81.06 78 SER A CA 1
ATOM 614 C C . SER A 1 78 ? 3.273 7.026 -4.810 1.00 81.06 78 SER A C 1
ATOM 616 O O . SER A 1 78 ? 3.962 6.399 -5.619 1.00 81.06 78 SER A O 1
ATOM 618 N N . LEU A 1 79 ? 2.232 6.502 -4.166 1.00 85.50 79 LEU A N 1
ATOM 619 C CA . LEU A 1 79 ? 1.708 5.160 -4.411 1.00 85.50 79 LEU A CA 1
ATOM 620 C C . LEU A 1 79 ? 0.747 5.139 -5.613 1.00 85.50 79 LEU A C 1
ATOM 622 O O . LEU A 1 79 ? 0.326 4.069 -6.049 1.00 85.50 79 LEU A O 1
ATOM 626 N N . VAL A 1 80 ? 0.408 6.302 -6.175 1.00 88.75 80 VAL A N 1
ATOM 627 C CA . VAL A 1 80 ? -0.405 6.397 -7.391 1.00 88.75 80 VAL A CA 1
ATOM 628 C C . VAL A 1 80 ? 0.381 5.844 -8.581 1.00 88.75 80 VAL A C 1
ATOM 630 O O . VAL A 1 80 ? 1.556 6.154 -8.774 1.00 88.75 80 VAL A O 1
ATOM 633 N N . GLY A 1 81 ? -0.276 5.013 -9.386 1.00 88.62 81 GLY A N 1
ATOM 634 C CA . GLY A 1 81 ? 0.321 4.301 -10.513 1.00 88.62 81 GLY A CA 1
ATOM 635 C C . GLY A 1 81 ? 1.039 3.002 -10.138 1.00 88.62 81 GLY A C 1
ATOM 636 O O . GLY A 1 81 ? 1.524 2.321 -11.037 1.00 88.62 81 GLY A O 1
ATOM 637 N N . THR A 1 82 ? 1.097 2.642 -8.852 1.00 91.50 82 THR A N 1
ATOM 638 C CA . THR A 1 82 ? 1.628 1.343 -8.408 1.00 91.50 82 THR A CA 1
ATOM 639 C C . THR A 1 82 ? 0.580 0.244 -8.544 1.00 91.50 82 THR A C 1
ATOM 641 O O . THR A 1 82 ? -0.619 0.508 -8.467 1.00 91.50 82 THR A O 1
ATOM 644 N N . GLU A 1 83 ? 1.011 -0.993 -8.766 1.00 92.19 83 GLU A N 1
ATOM 645 C CA . GLU A 1 83 ? 0.118 -2.145 -8.831 1.00 92.19 83 GLU A CA 1
ATOM 646 C C . GLU A 1 83 ? -0.060 -2.780 -7.449 1.00 92.19 83 GLU A C 1
ATOM 648 O O . GLU A 1 83 ? 0.905 -3.207 -6.816 1.00 92.19 83 GLU A O 1
ATOM 653 N N . LEU A 1 84 ? -1.308 -2.898 -6.992 1.00 91.62 84 LEU A N 1
ATOM 654 C CA . LEU A 1 84 ? -1.668 -3.691 -5.823 1.00 91.62 84 LEU A CA 1
ATOM 655 C C . LEU A 1 84 ? -1.663 -5.178 -6.187 1.00 91.62 84 LEU A C 1
ATOM 657 O O . LEU A 1 84 ? -2.647 -5.728 -6.689 1.00 91.62 84 LEU A O 1
ATOM 661 N N . THR A 1 85 ? -0.531 -5.818 -5.912 1.00 90.75 85 THR A N 1
ATOM 662 C CA . THR A 1 85 ? -0.289 -7.226 -6.255 1.00 90.75 85 THR A CA 1
ATOM 663 C C . THR A 1 85 ? -0.831 -8.177 -5.199 1.00 90.75 85 THR A C 1
ATOM 665 O O . THR A 1 85 ? -1.259 -9.283 -5.524 1.00 90.75 85 THR A O 1
ATOM 668 N N . GLU A 1 86 ? -0.840 -7.764 -3.930 1.00 91.31 86 GLU A N 1
ATOM 669 C CA . GLU A 1 86 ? -1.217 -8.652 -2.838 1.00 91.31 86 GLU A CA 1
ATOM 670 C C . GLU A 1 86 ? -1.827 -7.920 -1.645 1.00 91.31 86 GLU A C 1
ATOM 672 O O . GLU A 1 86 ? -1.363 -6.850 -1.249 1.00 91.31 86 GLU A O 1
ATOM 677 N N . VAL A 1 87 ? -2.829 -8.559 -1.035 1.00 91.94 87 VAL A N 1
ATOM 678 C CA . VAL A 1 87 ? -3.423 -8.184 0.251 1.00 91.94 87 VAL A CA 1
ATOM 679 C C . VAL A 1 87 ? -3.496 -9.444 1.113 1.00 91.94 87 VAL A C 1
ATOM 681 O O . VAL A 1 87 ? -4.161 -10.413 0.752 1.00 91.94 87 VAL A O 1
ATOM 684 N N . ARG A 1 88 ? -2.809 -9.445 2.254 1.00 92.81 88 ARG A N 1
ATOM 685 C CA . ARG A 1 88 ? -2.793 -10.539 3.231 1.00 92.81 88 ARG A CA 1
ATOM 686 C C . ARG A 1 88 ? -3.478 -10.094 4.509 1.00 92.81 88 ARG A C 1
ATOM 688 O O . ARG A 1 88 ? -3.096 -9.082 5.087 1.0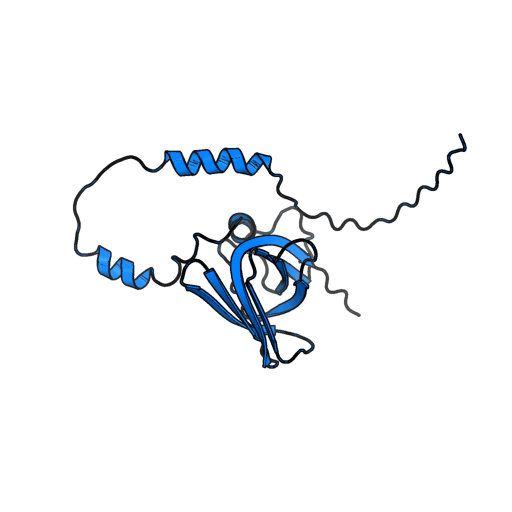0 92.81 88 ARG A O 1
ATOM 695 N N . VAL A 1 89 ? -4.428 -10.888 4.981 1.00 92.69 89 VAL A N 1
ATOM 696 C CA . VAL A 1 89 ? -5.009 -10.738 6.320 1.00 92.69 89 VAL A CA 1
ATOM 697 C C . VAL A 1 89 ? -4.301 -11.725 7.244 1.00 92.69 89 VAL A C 1
ATOM 699 O O . VAL A 1 89 ? -4.235 -12.917 6.939 1.00 92.69 89 VAL A O 1
ATOM 702 N N . ALA A 1 90 ? -3.708 -11.234 8.331 1.00 91.31 90 ALA A N 1
ATOM 703 C CA . ALA A 1 90 ? -3.001 -12.079 9.287 1.00 91.31 90 ALA A CA 1
ATOM 704 C C . ALA A 1 90 ? -3.978 -12.947 10.100 1.00 91.31 90 ALA A C 1
ATOM 706 O O . ALA A 1 90 ? -5.127 -12.575 10.324 1.00 91.31 90 ALA A O 1
ATOM 707 N N . ARG A 1 91 ? -3.511 -14.125 10.539 1.00 88.38 91 ARG A N 1
ATOM 708 C CA . ARG A 1 91 ? -4.295 -15.043 11.384 1.00 88.38 91 ARG A CA 1
ATOM 709 C C . ARG A 1 91 ? -4.270 -14.634 12.855 1.00 88.38 91 ARG A C 1
ATOM 711 O O . ARG A 1 91 ? -5.294 -14.715 13.523 1.00 88.38 91 ARG A O 1
ATOM 718 N N . ASP A 1 92 ? -3.089 -14.271 13.344 1.00 86.31 92 ASP A N 1
ATOM 719 C CA . ASP A 1 92 ? -2.805 -14.234 14.783 1.00 86.31 92 ASP A CA 1
ATOM 720 C C . ASP A 1 92 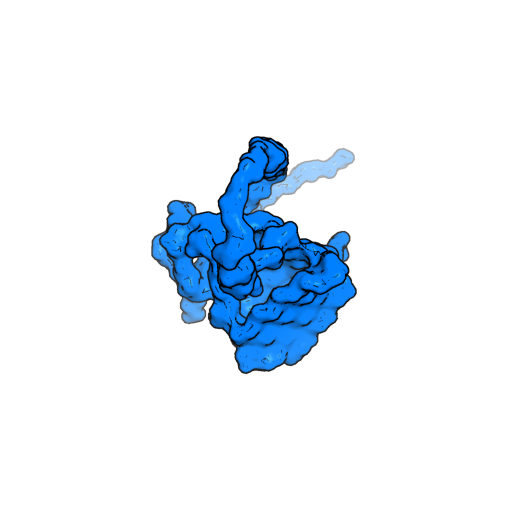? -3.005 -12.841 15.402 1.00 86.31 92 ASP A C 1
ATOM 722 O O . ASP A 1 92 ? -3.086 -12.706 16.619 1.00 86.31 92 ASP A O 1
ATOM 726 N N . GLU A 1 93 ? -3.122 -11.804 14.572 1.00 87.75 93 GLU A N 1
ATOM 727 C CA . GLU A 1 93 ? -3.358 -10.423 14.995 1.00 87.75 93 GLU A CA 1
ATOM 728 C C . GLU A 1 93 ? -4.201 -9.670 13.951 1.00 87.75 93 GLU A C 1
ATOM 730 O O . GLU A 1 93 ? -4.172 -10.040 12.772 1.00 87.75 93 GLU A O 1
ATOM 735 N N . PRO A 1 94 ? -4.942 -8.612 14.342 1.00 90.88 94 PRO A N 1
ATOM 736 C CA . PRO A 1 94 ? -5.700 -7.769 13.418 1.00 90.88 94 PRO A CA 1
ATOM 737 C C . PRO A 1 94 ? -4.748 -6.908 12.574 1.00 90.88 94 PRO A C 1
ATOM 739 O O . PRO A 1 94 ? -4.574 -5.708 12.807 1.00 90.88 94 PRO A O 1
ATOM 742 N N . ARG A 1 95 ? -4.092 -7.550 11.603 1.00 93.81 95 ARG A N 1
ATOM 743 C CA . ARG A 1 95 ? -3.128 -6.942 10.688 1.00 93.81 95 ARG A CA 1
ATOM 744 C C . ARG A 1 95 ? -3.484 -7.238 9.240 1.00 93.81 95 ARG A C 1
ATOM 746 O O . ARG A 1 95 ? -3.728 -8.386 8.867 1.00 93.81 95 ARG A O 1
ATOM 753 N N . ILE A 1 96 ? -3.420 -6.201 8.413 1.00 94.62 96 ILE A N 1
ATOM 754 C CA . ILE A 1 96 ? -3.425 -6.318 6.953 1.00 94.62 96 ILE A CA 1
ATOM 755 C C . ILE A 1 96 ? -2.024 -6.000 6.451 1.00 94.62 96 ILE A C 1
ATOM 757 O O . ILE A 1 96 ? -1.450 -4.989 6.834 1.00 94.62 96 ILE A O 1
ATOM 761 N N . SER A 1 97 ? -1.476 -6.826 5.570 1.00 94.00 97 SER A N 1
ATOM 762 C CA . SER A 1 97 ? -0.227 -6.534 4.868 1.00 94.00 97 SER A CA 1
ATOM 763 C C . SER A 1 97 ? -0.507 -6.448 3.375 1.00 94.00 97 SER A C 1
ATOM 765 O O . SER A 1 97 ? -1.069 -7.377 2.800 1.00 94.00 97 SER A O 1
ATOM 767 N N . ILE A 1 98 ? -0.118 -5.348 2.743 1.00 93.94 98 ILE A N 1
ATOM 768 C CA . ILE A 1 98 ? -0.222 -5.173 1.295 1.00 93.94 98 ILE A CA 1
ATOM 769 C C . ILE A 1 98 ? 1.159 -5.200 0.655 1.00 93.94 98 ILE A C 1
ATOM 771 O O . ILE A 1 98 ? 2.158 -4.818 1.274 1.00 93.94 98 ILE A O 1
ATOM 775 N N . ARG A 1 99 ? 1.195 -5.608 -0.611 1.00 93.56 99 ARG A N 1
ATOM 776 C CA . ARG A 1 99 ? 2.373 -5.495 -1.467 1.00 93.56 99 ARG A CA 1
ATOM 777 C C . ARG A 1 99 ? 2.024 -4.693 -2.712 1.00 93.56 99 ARG A C 1
ATOM 779 O O . ARG A 1 99 ? 1.088 -5.028 -3.440 1.00 93.56 99 ARG A O 1
ATOM 786 N N . LEU A 1 100 ? 2.786 -3.631 -2.933 1.00 91.81 100 LEU A N 1
ATOM 787 C CA . LEU A 1 100 ? 2.668 -2.740 -4.080 1.00 91.81 100 LEU A CA 1
ATOM 788 C C . LEU A 1 100 ? 3.877 -2.940 -4.990 1.00 91.81 100 LEU A C 1
ATOM 790 O O . LEU A 1 100 ? 4.995 -3.016 -4.490 1.00 91.81 100 LEU A O 1
ATOM 794 N N . ALA A 1 101 ? 3.667 -3.010 -6.299 1.00 91.19 101 ALA A N 1
ATOM 795 C CA . ALA A 1 101 ? 4.733 -3.044 -7.293 1.00 91.19 101 ALA A CA 1
ATOM 796 C C . ALA A 1 101 ? 4.814 -1.694 -8.011 1.00 91.19 101 ALA A C 1
ATOM 798 O O . ALA A 1 101 ? 3.799 -1.130 -8.422 1.00 91.19 101 ALA A O 1
ATOM 799 N N . THR A 1 102 ? 6.015 -1.138 -8.134 1.00 88.00 102 THR A N 1
ATOM 800 C CA . THR A 1 102 ? 6.247 0.137 -8.810 1.00 88.00 102 THR A CA 1
ATOM 801 C C . THR A 1 102 ? 7.381 0.029 -9.814 1.00 88.00 102 THR A C 1
ATOM 803 O O . THR A 1 102 ? 8.472 -0.432 -9.493 1.00 88.00 102 THR A O 1
ATOM 806 N N . GLY A 1 103 ? 7.150 0.535 -11.025 1.00 83.88 103 GLY A N 1
ATOM 807 C CA . GLY A 1 103 ? 8.214 0.761 -12.006 1.00 83.88 103 GLY A CA 1
ATOM 808 C C . GLY A 1 103 ? 9.052 2.012 -11.703 1.00 83.88 103 GLY A C 1
ATOM 809 O O . GLY A 1 103 ? 10.017 2.307 -12.412 1.00 83.88 103 GLY A O 1
ATOM 810 N N . LYS A 1 104 ? 8.697 2.794 -10.669 1.00 82.31 104 LYS A N 1
ATOM 811 C CA . LYS A 1 104 ? 9.441 4.002 -10.304 1.00 82.31 104 LYS A CA 1
ATOM 812 C C . LYS A 1 104 ? 10.768 3.614 -9.655 1.00 82.31 104 LYS A C 1
ATOM 814 O O . LYS A 1 104 ? 10.813 3.115 -8.527 1.00 82.31 104 LYS A O 1
ATOM 819 N N . LYS A 1 105 ? 11.857 3.898 -10.372 1.00 80.62 105 LYS A N 1
ATOM 820 C CA . LYS A 1 105 ? 13.212 3.611 -9.903 1.00 80.62 105 LYS A CA 1
ATOM 821 C C . LYS A 1 105 ? 13.564 4.430 -8.649 1.00 80.62 105 LYS A C 1
ATOM 823 O O . LYS A 1 105 ? 13.153 5.588 -8.543 1.00 80.62 105 LYS A O 1
ATOM 828 N N . PRO A 1 106 ? 14.313 3.838 -7.706 1.00 80.75 106 PRO A N 1
ATOM 829 C CA . PRO A 1 106 ? 14.782 4.508 -6.504 1.00 80.75 106 PRO A CA 1
ATOM 830 C C . PRO A 1 106 ? 15.776 5.625 -6.835 1.00 80.75 106 PRO A C 1
ATOM 832 O O . PRO A 1 106 ? 16.640 5.468 -7.698 1.00 80.75 106 PRO A O 1
ATOM 835 N N . THR A 1 107 ? 15.685 6.739 -6.109 1.00 80.06 107 THR A N 1
ATOM 836 C CA . THR A 1 107 ? 16.604 7.883 -6.243 1.00 80.06 107 THR A CA 1
ATOM 837 C C . THR A 1 107 ? 18.008 7.515 -5.770 1.00 80.06 107 THR A C 1
ATOM 839 O O . THR A 1 107 ? 19.006 7.857 -6.402 1.00 80.06 107 THR A O 1
ATOM 842 N N . LYS A 1 108 ? 18.087 6.788 -4.652 1.00 79.94 108 LYS A N 1
ATOM 843 C CA . LYS A 1 108 ? 19.325 6.261 -4.096 1.00 79.94 108 LYS A CA 1
ATOM 844 C C . LYS A 1 108 ? 19.326 4.752 -4.258 1.00 79.94 108 LYS A C 1
ATOM 846 O O . LYS A 1 108 ? 18.717 4.025 -3.479 1.00 79.94 108 LYS A O 1
ATOM 851 N N . HIS A 1 109 ? 20.036 4.296 -5.280 1.00 78.06 109 HIS A N 1
ATOM 852 C CA . HIS A 1 109 ? 20.175 2.878 -5.567 1.00 78.06 109 HIS A CA 1
ATOM 853 C C . HIS A 1 109 ? 20.894 2.146 -4.419 1.00 78.06 109 HIS A C 1
ATOM 855 O O . HIS A 1 109 ? 22.053 2.471 -4.129 1.00 78.06 109 HIS A O 1
ATOM 861 N N . PRO A 1 110 ? 20.263 1.154 -3.766 1.00 79.12 110 PRO A N 1
ATOM 862 C CA . PRO A 1 110 ? 20.939 0.351 -2.756 1.00 79.12 110 PRO A CA 1
ATOM 863 C C . PRO A 1 110 ? 22.080 -0.455 -3.384 1.00 79.12 110 PRO A C 1
ATOM 865 O O . PRO A 1 110 ? 21.898 -1.126 -4.393 1.00 79.12 110 PRO A O 1
ATOM 868 N N . THR A 1 111 ? 23.269 -0.436 -2.779 1.00 78.12 111 THR A N 1
ATOM 869 C CA . THR A 1 111 ? 24.460 -1.134 -3.310 1.00 78.12 111 THR A CA 1
ATOM 870 C C . THR A 1 111 ? 24.271 -2.649 -3.438 1.00 78.12 111 THR A C 1
ATOM 872 O O . THR A 1 111 ? 24.961 -3.286 -4.221 1.00 78.12 111 THR A O 1
ATOM 875 N N . ARG A 1 112 ? 23.339 -3.225 -2.669 1.00 79.12 112 ARG A N 1
ATOM 876 C CA . ARG A 1 112 ? 23.038 -4.663 -2.657 1.00 79.12 112 ARG A CA 1
ATOM 877 C C . ARG A 1 112 ? 22.076 -5.099 -3.765 1.00 79.12 112 ARG A C 1
ATOM 879 O O . ARG A 1 112 ? 21.882 -6.294 -3.938 1.00 79.12 112 ARG A O 1
ATOM 886 N N . TRP A 1 113 ? 21.439 -4.163 -4.468 1.00 82.06 113 TRP A N 1
ATOM 887 C CA . TRP A 1 113 ? 20.500 -4.508 -5.532 1.00 82.06 113 TRP A CA 1
ATOM 888 C C . TRP A 1 113 ? 21.243 -4.802 -6.839 1.00 82.06 113 TRP A C 1
ATOM 890 O O . TRP A 1 113 ? 22.250 -4.145 -7.128 1.00 82.06 113 TRP A O 1
ATOM 900 N N . PRO A 1 114 ? 20.763 -5.772 -7.635 1.00 79.50 114 PRO A N 1
ATOM 901 C CA . PRO A 1 114 ? 21.290 -6.017 -8.966 1.00 79.50 114 PRO A CA 1
ATOM 902 C C . PRO A 1 114 ? 21.114 -4.773 -9.842 1.00 79.50 114 PRO A C 1
ATOM 904 O O . PRO A 1 114 ? 20.221 -3.955 -9.636 1.00 79.50 114 PRO A O 1
ATOM 907 N N . GLN A 1 115 ? 21.991 -4.614 -10.831 1.00 73.88 115 GLN A N 1
ATOM 908 C CA . GLN A 1 115 ? 21.980 -3.439 -11.706 1.00 73.88 115 GLN A CA 1
ATOM 909 C C . GLN A 1 115 ? 20.796 -3.456 -12.690 1.00 73.88 115 GLN A C 1
ATOM 911 O O . GLN A 1 115 ? 20.340 -2.409 -13.152 1.00 73.88 115 GLN A O 1
ATOM 916 N N . ASN A 1 116 ? 20.301 -4.653 -12.993 1.00 80.44 116 ASN A N 1
ATOM 917 C CA . ASN A 1 116 ? 19.090 -4.927 -13.744 1.00 80.44 116 ASN A CA 1
ATOM 918 C C . ASN A 1 116 ? 17.995 -5.396 -12.777 1.00 80.44 116 ASN A C 1
ATOM 920 O O . ASN A 1 116 ? 18.210 -6.323 -12.012 1.00 80.44 116 ASN A O 1
ATOM 924 N N . TYR A 1 117 ? 16.842 -4.743 -12.812 1.00 80.69 117 TYR A N 1
ATOM 925 C CA . TYR A 1 117 ? 15.571 -5.173 -12.227 1.00 80.69 117 TYR A CA 1
ATOM 926 C C . TYR A 1 117 ? 14.474 -4.391 -12.948 1.00 80.69 117 TYR A C 1
ATOM 928 O O . TYR A 1 117 ? 14.724 -3.287 -13.453 1.00 80.69 117 TYR A O 1
ATOM 936 N N . ASP A 1 118 ? 13.282 -4.966 -13.006 1.00 81.81 118 ASP A N 1
ATOM 937 C CA . ASP A 1 118 ? 12.168 -4.395 -13.762 1.00 81.81 118 ASP A CA 1
ATOM 938 C C . ASP A 1 118 ? 11.307 -3.509 -12.863 1.00 81.81 118 ASP A C 1
ATOM 940 O O . ASP A 1 118 ? 10.912 -2.408 -13.249 1.00 81.81 118 ASP A O 1
ATOM 944 N N . GLU A 1 119 ? 11.074 -3.959 -11.629 1.00 88.06 119 GLU A N 1
ATOM 945 C CA . GLU A 1 119 ? 10.141 -3.330 -10.700 1.00 88.06 119 GLU A CA 1
ATOM 946 C C . GLU A 1 119 ? 10.682 -3.316 -9.268 1.00 88.06 119 GLU A C 1
ATOM 948 O O . GLU A 1 119 ? 11.645 -4.000 -8.920 1.00 88.06 119 GLU A O 1
ATOM 953 N N . VAL A 1 120 ? 10.057 -2.508 -8.419 1.00 88.69 120 VAL A N 1
ATOM 954 C CA . VAL A 1 120 ? 10.322 -2.444 -6.983 1.00 88.69 120 VAL A CA 1
ATOM 955 C C . VAL A 1 120 ? 9.047 -2.801 -6.236 1.00 88.69 120 VAL A C 1
ATOM 957 O O . VAL A 1 120 ? 7.997 -2.202 -6.453 1.00 88.69 120 VAL A O 1
ATOM 960 N N . TYR A 1 121 ? 9.147 -3.755 -5.321 1.00 90.75 121 TYR A N 1
ATOM 961 C CA . TYR A 1 121 ? 8.086 -4.143 -4.413 1.00 90.75 121 TYR A CA 1
ATOM 962 C C . TYR A 1 121 ? 8.201 -3.389 -3.091 1.00 90.75 121 TYR A C 1
ATOM 964 O O . TYR A 1 121 ? 9.248 -3.384 -2.444 1.00 90.75 121 TYR A O 1
ATOM 972 N N . ILE A 1 122 ? 7.095 -2.787 -2.667 1.00 90.81 122 ILE A N 1
ATOM 973 C CA . ILE A 1 122 ? 6.952 -2.089 -1.394 1.00 90.81 122 ILE A CA 1
ATOM 974 C C . ILE A 1 122 ? 5.935 -2.863 -0.556 1.00 90.81 122 ILE A C 1
ATOM 976 O O . ILE A 1 122 ? 4.767 -2.989 -0.929 1.00 90.81 122 ILE A O 1
ATOM 980 N N . GLY A 1 123 ? 6.389 -3.402 0.572 1.00 92.69 123 GLY A N 1
ATOM 981 C CA . GLY A 1 123 ? 5.555 -4.084 1.555 1.00 92.69 123 GLY A CA 1
ATOM 982 C C . GLY A 1 123 ? 5.154 -3.141 2.686 1.00 92.69 123 GLY A C 1
ATOM 983 O O . GLY A 1 123 ? 6.020 -2.552 3.339 1.00 92.69 123 GLY A O 1
ATOM 984 N N . ILE A 1 124 ? 3.851 -3.029 2.944 1.00 93.25 124 ILE A N 1
ATOM 985 C CA . ILE A 1 124 ? 3.294 -2.180 4.004 1.00 93.25 124 ILE A CA 1
ATOM 986 C C . ILE A 1 124 ? 2.357 -3.021 4.869 1.00 93.25 124 ILE A C 1
ATOM 988 O O . ILE A 1 124 ? 1.474 -3.701 4.352 1.00 93.25 124 ILE A O 1
ATOM 992 N N . SER A 1 125 ? 2.538 -2.960 6.184 1.00 93.88 125 SER A N 1
ATOM 993 C CA . SER A 1 125 ? 1.648 -3.566 7.173 1.00 93.88 125 SER A CA 1
ATOM 994 C C . SER A 1 125 ? 0.816 -2.500 7.875 1.00 93.88 125 SER A C 1
ATOM 996 O O . SER A 1 125 ? 1.309 -1.427 8.202 1.00 93.88 125 S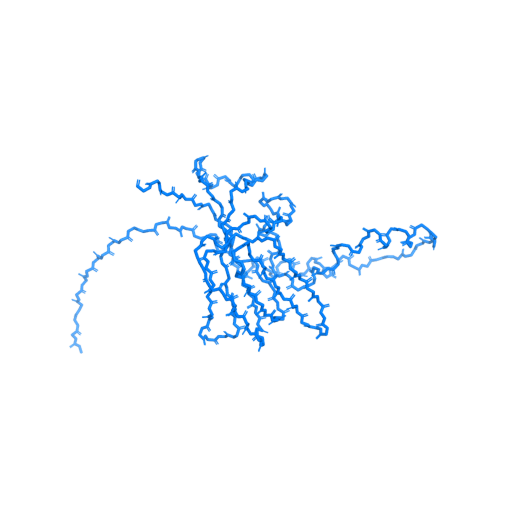ER A O 1
ATOM 998 N N . PHE A 1 126 ? -0.431 -2.832 8.168 1.00 93.88 126 PHE A N 1
ATOM 999 C CA . PHE A 1 126 ? -1.395 -2.019 8.896 1.00 93.88 126 PHE A CA 1
ATOM 1000 C C . PHE A 1 126 ? -1.818 -2.800 10.132 1.00 93.88 126 PHE A C 1
ATOM 1002 O O . PHE A 1 126 ? -2.333 -3.909 9.999 1.00 93.88 126 PHE A O 1
ATOM 1009 N N . ILE A 1 127 ? -1.554 -2.259 11.318 1.00 92.88 127 ILE A N 1
ATOM 1010 C CA . ILE A 1 127 ? -1.702 -2.938 12.613 1.00 92.88 127 ILE A CA 1
ATOM 1011 C C . ILE A 1 127 ? -2.900 -2.340 13.356 1.00 92.88 127 ILE A C 1
ATOM 1013 O O . ILE A 1 127 ? -3.128 -1.132 13.289 1.00 92.88 127 ILE A O 1
ATOM 1017 N N . GLY A 1 128 ? -3.658 -3.174 14.074 1.00 92.50 128 GLY A N 1
ATOM 1018 C CA . GLY A 1 128 ? -4.840 -2.726 14.820 1.00 92.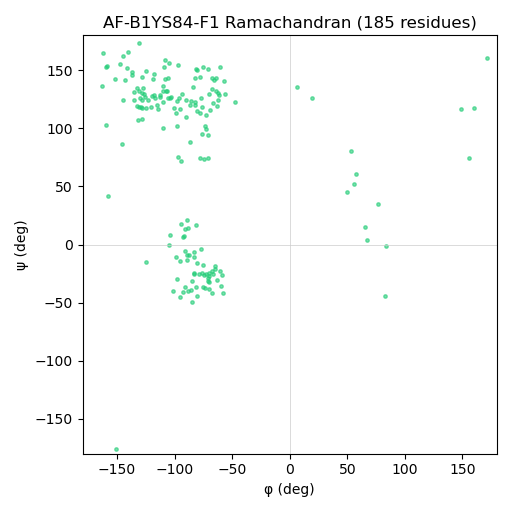50 128 GLY A CA 1
ATOM 1019 C C . GLY A 1 128 ? -6.042 -2.471 13.911 1.00 92.50 128 GLY A C 1
ATOM 1020 O O . GLY A 1 128 ? -6.809 -1.531 14.119 1.00 92.50 128 GLY A O 1
ATOM 1021 N N . VAL A 1 129 ? -6.175 -3.276 12.854 1.00 94.00 129 VAL A N 1
ATOM 1022 C CA . VAL A 1 129 ? -7.244 -3.133 11.864 1.00 94.00 129 VAL A CA 1
ATOM 1023 C C . VAL A 1 129 ? -8.598 -3.450 12.497 1.00 94.00 129 VAL A C 1
ATOM 1025 O O . VAL A 1 129 ? -8.803 -4.562 12.983 1.00 94.00 129 VAL A O 1
ATOM 1028 N N . SER A 1 130 ? -9.536 -2.501 12.467 1.00 91.69 130 SER A N 1
ATOM 1029 C CA . SER A 1 130 ? -10.886 -2.689 13.031 1.00 91.69 130 SER A CA 1
ATOM 1030 C C . SER A 1 130 ? -11.949 -3.058 12.006 1.00 91.69 130 SER A C 1
ATOM 1032 O O . SER A 1 130 ? -12.914 -3.742 12.338 1.00 91.69 130 SER A O 1
ATOM 1034 N N . ASP A 1 131 ? -11.790 -2.611 10.767 1.00 91.94 131 ASP A N 1
ATOM 1035 C CA . ASP A 1 131 ? -12.717 -2.876 9.674 1.00 91.94 131 ASP A CA 1
ATOM 1036 C C . ASP A 1 131 ? -11.945 -3.126 8.386 1.00 91.94 131 ASP A C 1
ATOM 1038 O O . ASP A 1 131 ? -10.831 -2.643 8.212 1.00 91.94 131 ASP A O 1
ATOM 1042 N N . LEU A 1 132 ? -12.538 -3.911 7.493 1.00 92.31 132 LEU A N 1
ATOM 1043 C CA . LEU A 1 132 ? -11.991 -4.202 6.179 1.00 92.31 132 LEU A CA 1
ATOM 1044 C C . LEU A 1 132 ? -13.144 -4.316 5.191 1.00 92.31 132 LEU A C 1
ATOM 1046 O O . LEU A 1 132 ? -14.050 -5.132 5.353 1.00 92.31 132 LEU A O 1
ATOM 1050 N N . SER A 1 133 ? -13.083 -3.515 4.139 1.00 93.00 133 SER A N 1
ATOM 1051 C CA . SER A 1 133 ? -13.979 -3.573 3.000 1.00 93.00 133 SER A CA 1
ATOM 1052 C C . SER A 1 133 ? -13.160 -3.700 1.728 1.00 93.00 133 SER A C 1
ATOM 1054 O O . SER A 1 133 ? -12.250 -2.910 1.460 1.00 93.00 133 SER A O 1
ATOM 1056 N N . PHE A 1 134 ? -13.500 -4.713 0.939 1.00 90.69 134 PHE A N 1
ATOM 1057 C CA . PHE A 1 134 ? -12.870 -4.951 -0.342 1.00 90.69 134 PHE A CA 1
ATOM 1058 C C . PHE A 1 134 ? -13.927 -5.127 -1.422 1.00 90.69 134 PHE A C 1
ATOM 1060 O O . PHE A 1 134 ? -14.771 -6.020 -1.342 1.00 90.69 134 PHE A O 1
ATOM 1067 N N . CYS A 1 135 ? -13.920 -4.232 -2.407 1.00 89.12 135 CYS A N 1
ATOM 1068 C CA . CYS A 1 135 ? -14.930 -4.172 -3.455 1.00 89.12 135 CYS A CA 1
ATOM 1069 C C . CYS A 1 135 ? -14.299 -4.387 -4.827 1.00 89.12 135 CYS A C 1
ATOM 1071 O O . CYS A 1 135 ? -13.235 -3.836 -5.090 1.00 89.12 135 CYS A O 1
ATOM 1073 N N . GLN A 1 136 ? -15.026 -5.108 -5.695 1.00 78.31 136 GLN A N 1
ATOM 1074 C CA . GLN A 1 136 ? -14.729 -5.281 -7.123 1.00 78.31 136 GLN A CA 1
ATOM 1075 C C . GLN A 1 136 ? -13.300 -5.788 -7.363 1.00 78.31 136 GLN A C 1
ATOM 1077 O O . GLN A 1 136 ? -12.425 -4.999 -7.657 1.00 78.31 136 GLN A O 1
ATOM 1082 N N . TRP A 1 137 ? -13.038 -7.090 -7.219 1.00 82.69 137 TRP A N 1
ATOM 1083 C CA . TRP A 1 137 ? -11.701 -7.648 -7.480 1.00 82.69 137 TRP A CA 1
ATOM 1084 C C . TRP A 1 137 ? -11.429 -7.814 -8.980 1.00 82.69 137 TRP A C 1
ATOM 1086 O O . TRP A 1 137 ? -12.323 -8.188 -9.739 1.00 82.69 137 TRP A O 1
ATOM 1096 N N . GLY A 1 138 ? -10.181 -7.589 -9.394 1.00 80.25 138 GLY A N 1
ATOM 1097 C CA . GLY A 1 138 ? -9.751 -7.717 -10.781 1.00 80.25 138 GLY A CA 1
ATOM 1098 C C . GLY A 1 138 ? -8.278 -8.094 -10.919 1.00 80.25 138 GLY A C 1
ATOM 1099 O O . GLY A 1 138 ? -7.576 -8.350 -9.941 1.00 80.25 138 GLY A O 1
ATOM 1100 N N . CYS A 1 139 ? -7.817 -8.138 -12.167 1.00 84.44 139 CYS A N 1
ATOM 1101 C CA . CYS A 1 139 ? -6.401 -8.256 -12.507 1.00 84.44 139 CYS A CA 1
ATOM 1102 C C . CYS A 1 139 ? -5.830 -6.864 -12.813 1.00 84.44 139 CYS A C 1
ATOM 1104 O O . CYS A 1 139 ? -6.574 -5.992 -13.274 1.00 84.44 139 CYS A O 1
ATOM 1106 N N . LYS A 1 140 ? -4.514 -6.679 -12.630 1.00 86.56 140 LYS A N 1
ATOM 1107 C CA . LYS A 1 140 ? -3.807 -5.412 -12.896 1.00 86.56 140 LYS A CA 1
ATOM 1108 C C . LYS A 1 140 ? -4.386 -4.245 -12.095 1.00 86.56 140 LYS A C 1
ATOM 1110 O O . LYS A 1 140 ? -4.902 -3.273 -12.650 1.00 86.56 140 LYS A O 1
ATOM 1115 N N . ASN A 1 141 ? -4.341 -4.370 -10.772 1.00 89.56 141 ASN A N 1
ATOM 1116 C CA . ASN A 1 141 ? -4.943 -3.417 -9.840 1.00 89.56 141 ASN A CA 1
ATOM 1117 C C . ASN A 1 141 ? -4.058 -2.173 -9.698 1.00 89.56 141 ASN A C 1
ATOM 1119 O O . ASN A 1 141 ? -3.353 -2.008 -8.707 1.00 89.56 141 ASN A O 1
ATOM 1123 N N . ILE A 1 142 ? -4.055 -1.311 -10.714 1.00 92.44 142 ILE A N 1
ATOM 1124 C CA . ILE A 1 142 ? -3.265 -0.077 -10.693 1.00 92.44 142 ILE A CA 1
ATOM 1125 C C . ILE A 1 142 ? -3.955 0.954 -9.808 1.00 92.44 142 ILE A C 1
ATOM 1127 O O . ILE A 1 142 ? -5.072 1.376 -10.114 1.00 92.44 142 ILE A O 1
ATOM 1131 N N . VAL A 1 143 ? -3.274 1.373 -8.746 1.00 92.06 143 VAL A N 1
ATOM 1132 C CA . VAL A 1 143 ? -3.719 2.409 -7.816 1.00 92.06 143 VAL A CA 1
ATOM 1133 C C . VAL A 1 143 ? -3.871 3.733 -8.565 1.00 92.06 143 VAL A C 1
ATOM 1135 O O . VAL A 1 143 ? -2.940 4.208 -9.214 1.00 92.06 143 VAL A O 1
ATOM 1138 N N . ASP A 1 144 ? -5.055 4.320 -8.480 1.00 92.81 144 ASP A N 1
ATOM 1139 C CA . ASP A 1 144 ? -5.406 5.613 -9.070 1.00 92.81 144 ASP A CA 1
ATOM 1140 C C . ASP A 1 144 ? -5.403 6.719 -8.010 1.00 92.81 144 ASP A C 1
ATOM 1142 O O . ASP A 1 144 ? -4.878 7.804 -8.232 1.00 92.81 144 ASP A O 1
ATOM 1146 N N . GLU A 1 145 ? -5.914 6.405 -6.818 1.00 91.50 145 GLU A N 1
ATOM 1147 C CA . GLU A 1 145 ? -6.042 7.341 -5.703 1.00 91.50 145 GLU A CA 1
ATOM 1148 C C . GLU A 1 145 ? -5.759 6.625 -4.376 1.00 91.50 145 GLU A C 1
ATOM 1150 O O . GLU A 1 145 ? -6.156 5.469 -4.177 1.00 91.50 145 GLU A O 1
ATOM 1155 N N . VAL A 1 146 ? -5.072 7.321 -3.466 1.00 89.75 146 VAL A N 1
ATOM 1156 C CA . VAL A 1 146 ? -4.818 6.865 -2.095 1.00 89.75 146 VAL A CA 1
ATOM 1157 C C . VAL A 1 146 ? -5.245 7.953 -1.124 1.00 89.75 146 VAL A C 1
ATOM 1159 O O . VAL A 1 146 ? -4.653 9.028 -1.109 1.00 89.75 146 VAL A O 1
ATOM 1162 N N . ASP A 1 147 ? -6.226 7.643 -0.281 1.00 89.00 147 ASP A N 1
ATOM 1163 C CA . ASP A 1 147 ? -6.639 8.504 0.823 1.00 89.00 147 ASP A CA 1
ATOM 1164 C C . ASP A 1 147 ? -6.097 7.950 2.142 1.00 89.00 147 ASP A C 1
ATOM 1166 O O . ASP A 1 147 ? -6.354 6.796 2.501 1.00 89.00 147 ASP A O 1
ATOM 1170 N N . LEU A 1 148 ? -5.403 8.803 2.893 1.00 88.75 148 LEU A N 1
ATOM 1171 C CA . LEU A 1 148 ? -4.973 8.546 4.265 1.00 88.75 148 LEU A CA 1
ATOM 1172 C C . LEU A 1 148 ? -5.498 9.677 5.149 1.00 88.75 148 LEU A C 1
ATOM 1174 O O . LEU A 1 148 ? -5.143 10.837 4.946 1.00 88.75 148 LEU A O 1
ATOM 1178 N N . LYS A 1 149 ? -6.356 9.354 6.120 1.00 88.31 149 LYS A N 1
ATOM 1179 C CA . LYS A 1 149 ? -6.935 10.335 7.052 1.00 88.31 149 LYS A CA 1
ATOM 1180 C C . LYS A 1 149 ? -6.733 9.868 8.487 1.00 88.31 149 LYS A C 1
ATOM 1182 O O . LYS A 1 149 ? -7.159 8.771 8.821 1.00 88.31 149 LYS A O 1
ATOM 1187 N N . ASP A 1 150 ? -6.113 10.693 9.323 1.00 85.62 150 ASP A N 1
ATOM 1188 C CA . ASP A 1 150 ? -6.020 10.457 10.770 1.00 85.62 150 ASP A CA 1
ATOM 1189 C C . ASP A 1 150 ? -7.230 11.119 11.445 1.00 85.62 150 ASP A C 1
ATOM 1191 O O . ASP A 1 150 ? -7.362 12.344 11.420 1.00 85.62 150 ASP A O 1
ATOM 1195 N N . ILE A 1 151 ? -8.164 10.309 11.947 1.00 84.50 151 ILE A N 1
ATOM 1196 C CA . ILE A 1 151 ? -9.418 10.746 12.577 1.00 84.50 151 ILE A CA 1
ATOM 1197 C C . ILE A 1 151 ? -9.608 9.925 13.854 1.00 84.50 151 ILE A C 1
ATOM 1199 O O . ILE A 1 151 ? -9.522 8.700 13.812 1.00 84.50 151 ILE A O 1
ATOM 1203 N N . ASP A 1 152 ? -9.906 10.589 14.973 1.00 78.69 152 ASP A N 1
ATOM 1204 C CA . ASP A 1 152 ? -10.275 9.948 16.247 1.00 78.69 152 ASP A CA 1
ATOM 1205 C C . ASP A 1 152 ? -9.318 8.830 16.687 1.00 78.69 152 ASP A C 1
ATOM 1207 O O . ASP A 1 152 ? -9.718 7.739 17.086 1.00 78.69 152 ASP A O 1
ATOM 1211 N N . ASP A 1 153 ? -8.023 9.112 16.590 1.00 83.12 153 ASP A N 1
ATOM 1212 C CA . ASP A 1 153 ? -6.948 8.189 16.934 1.00 83.12 153 ASP A CA 1
ATOM 1213 C C . ASP A 1 153 ? -6.837 6.927 16.046 1.00 83.12 153 ASP A C 1
ATOM 1215 O O . ASP A 1 153 ? -6.050 6.025 16.330 1.00 83.12 153 ASP A O 1
ATOM 1219 N N . ARG A 1 154 ? -7.485 6.906 14.878 1.00 86.62 154 ARG A N 1
ATOM 1220 C CA . ARG A 1 154 ? -7.323 5.859 13.858 1.00 86.62 154 ARG A CA 1
ATOM 1221 C C . ARG A 1 154 ? -6.944 6.443 12.507 1.00 86.62 154 ARG A C 1
ATOM 1223 O O . ARG A 1 154 ? -7.353 7.538 12.132 1.00 86.62 154 ARG A O 1
ATOM 1230 N N . VAL A 1 155 ? -6.190 5.670 11.737 1.00 90.12 155 VAL A N 1
ATOM 1231 C CA . VAL A 1 155 ? -5.877 5.990 10.348 1.00 90.12 155 VAL A CA 1
ATOM 1232 C C . VAL A 1 155 ? -6.856 5.269 9.441 1.00 90.12 155 VAL A C 1
ATOM 1234 O O . VAL A 1 155 ? -6.885 4.042 9.384 1.00 90.12 155 VAL A O 1
ATOM 1237 N N . PHE A 1 156 ? -7.647 6.041 8.710 1.00 91.81 156 PHE A N 1
ATOM 1238 C CA . PHE A 1 156 ? -8.509 5.562 7.645 1.00 91.81 156 PHE A CA 1
ATOM 1239 C C . PHE A 1 156 ? -7.708 5.504 6.356 1.00 91.81 156 PHE A C 1
ATOM 1241 O O . PHE A 1 156 ? -7.151 6.511 5.912 1.00 91.81 156 PHE A O 1
ATOM 1248 N N . VAL A 1 157 ? -7.670 4.318 5.764 1.00 92.38 157 VAL A N 1
ATOM 1249 C CA . VAL A 1 157 ? -6.911 4.023 4.558 1.00 92.38 157 VAL A CA 1
ATOM 1250 C C . VAL A 1 157 ? -7.873 3.608 3.461 1.00 92.38 157 VAL A C 1
ATOM 1252 O O . VAL A 1 157 ? -8.701 2.711 3.640 1.00 92.38 157 VAL A O 1
ATOM 1255 N N . ARG A 1 158 ? -7.746 4.242 2.298 1.00 93.50 158 ARG A N 1
ATOM 1256 C CA . ARG A 1 158 ? -8.461 3.836 1.093 1.00 93.50 158 ARG A CA 1
ATOM 1257 C C . ARG A 1 158 ? -7.532 3.838 -0.107 1.00 93.50 158 ARG A C 1
ATOM 1259 O O . ARG A 1 158 ? -6.971 4.866 -0.460 1.00 93.50 158 ARG A O 1
ATOM 1266 N N . PHE A 1 159 ? -7.464 2.695 -0.775 1.00 92.44 159 PHE A N 1
ATOM 1267 C CA . PHE A 1 159 ? -6.900 2.558 -2.109 1.00 92.44 159 PHE A CA 1
ATOM 1268 C C . PHE A 1 159 ? -8.046 2.431 -3.108 1.00 92.44 159 PHE A C 1
ATOM 1270 O O . PHE A 1 159 ? -8.900 1.553 -2.959 1.00 92.44 159 PHE A O 1
ATOM 1277 N N . SER A 1 160 ? -8.056 3.285 -4.125 1.00 93.12 160 SER A N 1
ATOM 1278 C CA . SER A 1 160 ? -8.939 3.167 -5.285 1.00 93.12 160 SER A CA 1
ATOM 1279 C C . SER A 1 160 ? -8.079 2.853 -6.505 1.00 93.12 160 SER A C 1
ATOM 1281 O O . SER A 1 160 ? -7.105 3.553 -6.770 1.00 93.12 160 SER A O 1
ATOM 1283 N N . CYS A 1 161 ? -8.414 1.797 -7.239 1.00 92.19 161 CYS A N 1
ATOM 1284 C CA . CYS A 1 161 ? -7.699 1.386 -8.443 1.00 92.19 161 CYS A CA 1
ATOM 1285 C C . CYS A 1 161 ? -8.492 1.741 -9.706 1.00 92.19 161 CYS A C 1
ATOM 1287 O O . CYS A 1 161 ? -9.722 1.80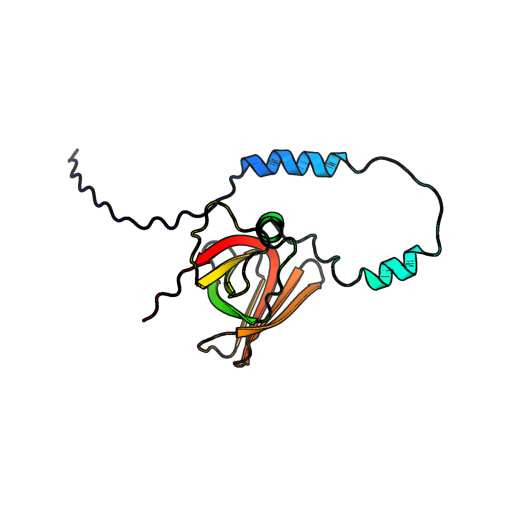1 -9.690 1.00 92.19 161 CYS A O 1
ATOM 1289 N N . LYS A 1 162 ? -7.792 1.877 -10.838 1.00 91.38 162 LYS A N 1
ATOM 1290 C CA . LYS A 1 162 ? -8.382 2.222 -12.148 1.00 91.38 162 LYS A CA 1
ATOM 1291 C C . LYS A 1 162 ? -9.435 1.231 -12.644 1.00 91.38 162 LYS A C 1
ATOM 1293 O O . LYS A 1 162 ? -10.307 1.588 -13.427 1.00 91.38 162 LYS A O 1
ATOM 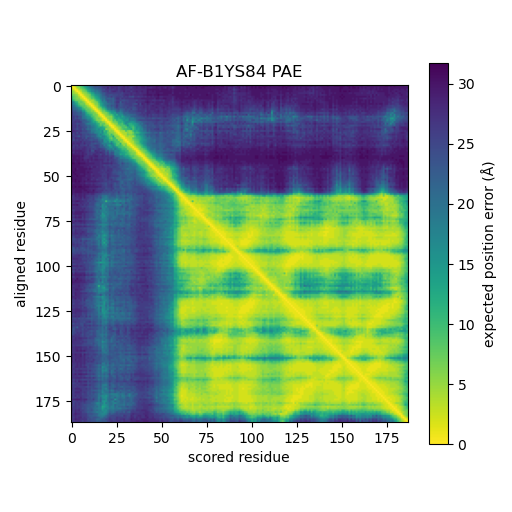1298 N N . ASN A 1 163 ? -9.355 -0.020 -12.204 1.00 89.06 163 ASN A N 1
ATOM 1299 C CA . ASN A 1 163 ? -10.295 -1.088 -12.540 1.00 89.06 163 ASN A CA 1
ATOM 1300 C C . ASN A 1 163 ? -11.488 -1.171 -11.564 1.00 89.06 163 ASN A C 1
ATOM 1302 O O . ASN A 1 163 ? -12.138 -2.209 -11.484 1.00 89.06 163 ASN A O 1
ATOM 1306 N N . ASN A 1 164 ? -11.783 -0.087 -10.838 1.00 88.50 164 ASN A N 1
ATOM 1307 C CA . ASN A 1 164 ? -12.830 0.026 -9.815 1.00 88.50 164 ASN A CA 1
ATOM 1308 C C . ASN A 1 164 ? -12.606 -0.814 -8.547 1.00 88.50 164 ASN A C 1
ATOM 1310 O O . ASN A 1 164 ? -13.464 -0.788 -7.660 1.00 88.50 164 ASN A O 1
ATOM 1314 N N . VAL A 1 165 ? -11.470 -1.514 -8.420 1.00 91.00 165 VAL A N 1
ATOM 1315 C CA . VAL A 1 165 ? -11.096 -2.175 -7.163 1.00 91.00 165 VAL A CA 1
ATOM 1316 C C . VAL A 1 165 ? -10.924 -1.115 -6.092 1.00 91.00 165 VAL A C 1
ATOM 1318 O O . VAL A 1 165 ? -10.203 -0.135 -6.282 1.00 91.00 165 VAL A O 1
ATOM 1321 N N . ALA A 1 166 ? -11.561 -1.325 -4.947 1.00 92.31 166 ALA A N 1
ATOM 1322 C CA . ALA A 1 166 ? -11.396 -0.455 -3.798 1.00 92.31 166 ALA A CA 1
ATOM 1323 C C . ALA A 1 166 ? -11.095 -1.275 -2.545 1.00 92.31 166 ALA A C 1
ATOM 1325 O O . ALA A 1 166 ? -11.863 -2.167 -2.181 1.00 92.31 166 ALA A O 1
ATOM 1326 N N . LEU A 1 167 ? -9.998 -0.930 -1.872 1.00 93.00 167 LEU A N 1
ATOM 1327 C CA . LEU A 1 167 ? -9.616 -1.457 -0.567 1.00 93.00 167 LEU A CA 1
ATOM 1328 C C . LEU A 1 167 ? -9.760 -0.348 0.462 1.00 93.00 167 LEU A C 1
ATOM 1330 O O . LEU A 1 167 ? -9.159 0.711 0.312 1.00 93.00 167 LEU A O 1
ATOM 1334 N N . LYS A 1 168 ? -10.570 -0.586 1.489 1.00 94.69 168 LYS A N 1
ATOM 1335 C CA . LYS A 1 168 ? -10.854 0.372 2.556 1.00 94.69 168 LYS A CA 1
ATOM 1336 C C . LYS A 1 168 ? -10.732 -0.327 3.895 1.00 94.69 168 LYS A C 1
ATOM 1338 O O . LYS A 1 168 ? -11.251 -1.429 4.049 1.00 94.69 168 LYS A O 1
ATOM 1343 N N . PHE A 1 169 ? -10.068 0.308 4.840 1.00 93.94 169 PHE A N 1
ATOM 1344 C CA . PHE A 1 169 ? -9.975 -0.173 6.212 1.00 93.94 169 PHE A CA 1
ATOM 1345 C C . PHE A 1 169 ? -9.545 0.971 7.126 1.00 93.94 169 PHE A C 1
ATOM 1347 O O . PHE A 1 169 ? -9.031 1.991 6.656 1.00 93.94 169 PHE A O 1
ATOM 1354 N N . SER A 1 170 ? -9.708 0.792 8.432 1.00 94.12 170 SER A N 1
ATOM 1355 C CA . SER A 1 170 ? -9.056 1.641 9.426 1.00 94.12 170 SER A CA 1
ATOM 1356 C C . SER A 1 170 ? -8.109 0.839 10.309 1.00 94.12 170 SER A C 1
ATOM 1358 O O . SER A 1 170 ? -8.329 -0.347 10.561 1.00 94.12 170 SER A O 1
ATOM 1360 N N . CYS A 1 171 ? -7.019 1.474 10.733 1.00 93.19 171 CYS A N 1
ATOM 1361 C CA . CYS A 1 171 ? -5.953 0.866 11.523 1.00 93.19 171 CYS A CA 1
ATOM 1362 C C . CYS A 1 171 ? -5.369 1.853 12.535 1.00 93.19 171 CYS A C 1
ATOM 1364 O O . CYS A 1 171 ? -5.491 3.065 12.370 1.00 93.19 171 CYS A O 1
ATOM 1366 N N . ASP A 1 172 ? -4.666 1.339 13.537 1.00 91.69 172 ASP A N 1
ATOM 1367 C CA . ASP A 1 172 ? -4.015 2.168 14.552 1.00 91.69 172 ASP A CA 1
ATOM 1368 C C . ASP A 1 172 ? -2.624 2.628 14.078 1.00 91.69 172 ASP A C 1
ATOM 1370 O O . ASP A 1 172 ? -2.244 3.782 14.270 1.00 91.69 172 ASP A O 1
ATOM 1374 N N . TRP A 1 173 ? -1.875 1.743 13.405 1.00 90.38 173 TRP A N 1
ATOM 1375 C CA . TRP A 1 173 ? -0.500 2.011 12.963 1.00 90.38 173 TRP A CA 1
ATOM 1376 C C . TRP A 1 173 ? -0.234 1.522 11.542 1.00 90.38 173 TRP A C 1
ATOM 1378 O O . TRP A 1 173 ? -0.714 0.467 11.127 1.00 90.38 173 TRP A O 1
ATOM 1388 N N . ILE A 1 174 ? 0.609 2.260 10.821 1.00 91.75 174 ILE A N 1
ATOM 1389 C CA . ILE A 1 174 ? 1.131 1.890 9.503 1.00 91.75 174 ILE A CA 1
ATOM 1390 C C . ILE A 1 174 ? 2.611 1.566 9.661 1.00 91.75 174 ILE A C 1
ATOM 1392 O O . ILE A 1 174 ? 3.351 2.352 10.235 1.00 91.75 174 ILE A O 1
ATOM 1396 N N . ARG A 1 175 ? 3.085 0.447 9.125 1.00 90.06 175 ARG A N 1
ATOM 1397 C CA . ARG A 1 175 ? 4.488 0.036 9.182 1.00 90.06 175 ARG A CA 1
ATOM 1398 C C . ARG A 1 175 ? 5.018 -0.260 7.791 1.00 90.06 175 ARG A C 1
ATOM 1400 O O . ARG A 1 175 ? 4.446 -1.065 7.062 1.00 90.06 175 ARG A O 1
ATOM 1407 N N . ILE A 1 176 ? 6.162 0.330 7.457 1.00 89.25 176 ILE A N 1
ATOM 1408 C CA . ILE A 1 176 ? 6.924 -0.085 6.277 1.00 89.25 176 ILE A CA 1
ATOM 1409 C C . ILE A 1 176 ? 7.674 -1.374 6.621 1.00 89.25 176 ILE A C 1
ATOM 1411 O O . ILE A 1 176 ? 8.563 -1.373 7.476 1.00 89.25 176 ILE A O 1
ATOM 1415 N N . GLU A 1 177 ? 7.285 -2.476 5.981 1.00 86.75 177 GLU A N 1
ATOM 1416 C CA . GLU A 1 177 ? 7.871 -3.801 6.213 1.00 86.75 177 GLU A CA 1
ATOM 1417 C C . GLU A 1 177 ? 9.125 -4.007 5.376 1.00 86.75 177 GLU A C 1
ATOM 1419 O O . GLU A 1 177 ? 10.152 -4.452 5.879 1.00 86.75 177 GLU A O 1
ATOM 1424 N N . SER A 1 178 ? 9.042 -3.712 4.078 1.00 85.19 178 SER A N 1
ATOM 1425 C CA . SER A 1 178 ? 10.134 -4.003 3.154 1.00 85.19 178 SER A CA 1
ATOM 1426 C C . SER A 1 178 ? 10.067 -3.154 1.896 1.00 85.19 178 SER A C 1
ATOM 1428 O O . SER A 1 178 ? 8.999 -2.720 1.464 1.00 85.19 178 SER A O 1
ATOM 1430 N N . VAL A 1 179 ? 11.237 -2.947 1.303 1.00 86.31 179 VAL A N 1
ATOM 1431 C CA . VAL A 1 179 ? 11.400 -2.414 -0.045 1.00 86.31 179 VAL A CA 1
ATOM 1432 C C . VAL A 1 179 ? 12.413 -3.320 -0.737 1.00 86.31 179 VAL A C 1
ATOM 1434 O O . VAL A 1 179 ? 13.540 -3.452 -0.256 1.00 86.31 179 VAL A O 1
ATOM 1437 N N . ALA A 1 180 ? 12.010 -3.977 -1.819 1.00 85.50 180 ALA A N 1
ATOM 1438 C CA . ALA A 1 180 ? 12.814 -4.978 -2.515 1.00 85.50 180 ALA A CA 1
ATOM 1439 C C . ALA A 1 180 ? 12.715 -4.795 -4.031 1.00 85.50 180 ALA A C 1
ATOM 1441 O O . ALA A 1 180 ? 11.680 -4.377 -4.536 1.00 85.50 180 ALA A O 1
ATOM 1442 N N . CYS A 1 181 ? 13.775 -5.113 -4.769 1.00 85.12 181 CYS A N 1
ATOM 1443 C CA . CYS A 1 181 ? 13.723 -5.163 -6.228 1.00 85.12 181 CYS A CA 1
ATOM 1444 C C . CYS A 1 181 ? 13.104 -6.481 -6.711 1.00 85.12 181 CYS A C 1
ATOM 1446 O O . CYS A 1 181 ? 13.252 -7.520 -6.071 1.00 85.12 181 CYS A O 1
ATOM 1448 N N . GLY A 1 182 ? 12.446 -6.429 -7.862 1.00 80.38 182 GLY A N 1
ATOM 1449 C CA . GLY A 1 182 ? 11.792 -7.548 -8.515 1.00 80.38 182 GLY A CA 1
ATOM 1450 C C . GLY A 1 182 ? 12.214 -7.696 -9.968 1.00 80.38 182 GLY A C 1
ATOM 1451 O O . GLY A 1 182 ? 12.393 -6.708 -10.682 1.00 80.38 182 GLY A O 1
ATOM 1452 N N . PHE A 1 183 ? 12.318 -8.945 -10.410 1.00 75.88 183 PHE A N 1
ATOM 1453 C CA . PHE A 1 183 ? 12.403 -9.291 -11.823 1.00 75.88 183 PHE A CA 1
ATOM 1454 C C . PHE A 1 183 ? 11.029 -9.752 -12.278 1.00 75.88 183 PHE A C 1
ATOM 1456 O O . PHE A 1 183 ? 10.513 -10.755 -11.778 1.00 75.88 183 PHE A O 1
ATOM 1463 N N . VAL A 1 184 ? 10.433 -9.031 -13.220 1.00 71.00 184 VAL A N 1
ATOM 1464 C CA . VAL A 1 184 ? 9.247 -9.532 -13.906 1.00 71.00 184 VAL A CA 1
ATOM 1465 C C . VAL A 1 184 ? 9.793 -10.364 -15.049 1.00 71.00 184 VAL A C 1
ATOM 1467 O O . VAL A 1 184 ? 10.073 -9.858 -16.132 1.00 71.00 184 VAL A O 1
ATOM 1470 N N . GLY A 1 185 ? 10.034 -11.648 -14.767 1.00 53.84 185 GLY A N 1
ATOM 1471 C CA . GLY A 1 185 ? 10.445 -12.595 -15.796 1.00 53.84 185 GLY A CA 1
ATOM 1472 C C . GLY A 1 185 ? 9.527 -12.441 -17.005 1.00 53.84 185 GLY A C 1
ATOM 1473 O O . GLY A 1 185 ? 8.304 -12.505 -16.872 1.00 53.84 185 GLY A O 1
ATOM 1474 N N . SER A 1 186 ? 10.113 -12.162 -18.170 1.00 43.62 186 SER A N 1
ATOM 1475 C CA . SER A 1 186 ? 9.351 -12.174 -19.416 1.00 43.62 186 SER A CA 1
ATOM 1476 C C . SER A 1 186 ? 8.811 -13.599 -19.613 1.00 43.62 186 SER A C 1
ATOM 1478 O O . SER A 1 186 ? 9.602 -14.533 -19.458 1.00 43.62 186 SER A O 1
ATOM 1480 N N . PRO A 1 187 ? 7.500 -13.777 -19.858 1.00 45.31 187 PRO A N 1
ATOM 1481 C CA . PRO A 1 187 ? 6.891 -15.098 -20.003 1.00 45.31 187 PRO A CA 1
ATOM 1482 C C . PRO A 1 187 ? 7.443 -15.885 -21.196 1.00 45.31 187 PRO A C 1
ATOM 1484 O O . PRO A 1 187 ? 7.904 -15.250 -22.174 1.00 45.31 187 PRO A O 1
#

Sequence (187 aa):
MCGCGHVRGMLFDDEERVQFESDDLHRETVRLLSSTARPVHDGMEDHLLLQLSKQEMNTTTKVMNPKAITSIYGEFPSLVGTELTEVRVARDEPRISIRLATGKKPTKHPTRWPQNYDEVYIGISFIGVSDLSFCQWGCKNIVDEVDLKDIDDRVFVRFSCKNNVALKFSCDWIRIESVACGFVGSP

pLDDT: mean 70.84, std 23.11, range [29.78, 94.69]